Protein 4WP9 (pdb70)

Radius of gyration: 20.04 Å; Cα contacts (8 Å, |Δi|>4): 706; chains: 2; bounding box: 46×45×57 Å

Organism: Mycobacterium avium (NCBI:txid1764)

CATH classification: 3.30.70.1230

Sequence (324 aa):
GAMGSRVVILFTDIEESTALNERIGDRAWVKLISSSHDKLVSDLVRRQSGHVVKSSQGDGFMVAFARPEQAVRCGIELQRALRRNAEIRVRIGIHMGRSVRRGDDLFGRNVAMMAARVAAQAAGGEILVSQPVRDALSRSDGIRFDDGREVELKGFSGTYRLFAVLASAMGSRVVILFTDIEESTALNERRIGDRAWVKLISSSSHDKLVSDLVRRQSGHVVKSQGDGFMVAFARPEQAVRCGIELQRALRREIRVRIGIHMMGRSSVRRGDDLFGRNVAMMAARVAAQAAGGEILVSQPVRDALSSDGIRFDDGREVELKGFSGTTYRLFAVL

Nearest PDB structures (foldseek):
  4wp9-assembly1_A  TM=1.006E+00  e=4.784E-33  Mycobacterium avium
  5d0g-assembly1_A  TM=9.987E-01  e=3.125E-31  Mycobacterium avium subsp. avium 10-9275
  5d15-assembly1_B  TM=1.003E+00  e=1.509E-30  Mycobacterium avium subsp. avium 10-9275
  5d0e-assembly1_A  TM=9.861E-01  e=1.602E-29  Mycobacterium avium subsp. avium 10-9275
  5d0h-assembly1_A  TM=9.957E-01  e=6.072E-29  Mycobacterium avium subsp. avium 10-9275

InterPro domains:
  IPR001054 Adenylyl cyclase class-3/4/guanylyl cyclase [PF00211] (51-210)
  IPR001054 Adenylyl cyclase class-3/4/guanylyl cyclase [PS50125] (55-169)
  IPR001054 Adenylyl cyclase class-3/4/guanylyl cyclase [SM00044] (26-197)
  IPR001054 Adenylyl cyclase class-3/4/guanylyl cyclase [cd07302] (53-215)
  IPR029787 Nucleotide cyclase [G3DSA:3.30.70.1230] (13-222)
  IPR029787 Nucleotide cyclase [SSF55073] (51-218)
  IPR050697 Adenylyl/Guanylyl Cyclase Class-3/4 [PTHR43081] (44-217)

Secondary structure (P-SEA, 3-state):
cccbbbbbbbbbbbcaaaaaaaaacaaaaaaaaaaaaaaaaaaaaaaccccccccccbbbbbbccaaaaaaaaaaaaaaaaaaccbbbbbbbbbcbbbbcccccccaaaaaaaaaaaaccccbbbbcaaaaaaaccccccccccbbbbbcccccbbbbbbbbbcc/ccccbbbbbbbbbcaaaaaaaaccaaaaaaaaaaaaaaaaaaaaaacccccccccccbbbbbccaaaaaaaaaaaaaaaaccbbbbbbbbbcbbbbcccccccaaaaaaaaaaaaccccbbbbcaaaaaaccccccccccbbbbbbccccbbbbbbbcc

Structure (mmCIF, N/CA/C/O backbone):
data_4WP9
#
_entry.id   4WP9
#
_cell.length_a   52.470
_cell.length_b   56.090
_cell.length_c   55.770
_cell.angle_alpha   90.00
_cell.angle_beta   110.72
_cell.angle_gamma   90.00
#
_symmetry.space_group_name_H-M   'P 1 21 1'
#
loop_
_entity.id
_entity.type
_entity.pdbx_description
1 polymer Ma1120
2 non-polymer 'MAGNESIUM ION'
3 non-polymer "2',5'-dideoxyadenosine 3'-(tetrahydrogen triphosphate)"
4 non-polymer 'CALCIUM ION'
5 water water
#
loop_
_atom_site.group_PDB
_atom_site.id
_atom_site.type_symbol
_atom_site.label_atom_id
_atom_site.label_alt_id
_atom_site.label_comp_id
_atom_site.label_asym_id
_atom_site.label_entity_id
_atom_site.label_seq_id
_atom_site.pdbx_PDB_ins_code
_atom_site.Cartn_x
_atom_site.Cartn_y
_atom_site.Cartn_z
_atom_site.occupancy
_atom_site.B_iso_or_equiv
_atom_site.auth_seq_id
_atom_site.auth_comp_id
_atom_site.auth_asym_id
_atom_site.auth_atom_id
_atom_site.pdbx_PDB_model_num
ATOM 1 N N . GLY A 1 3 ? 119.308 19.052 50.663 1.00 39.44 49 GLY A N 1
ATOM 2 C CA . GLY A 1 3 ? 118.873 18.372 51.868 1.00 39.23 49 GLY A CA 1
ATOM 3 C C . GLY A 1 3 ? 118.200 17.053 51.549 1.00 38.57 49 GLY A C 1
ATOM 4 O O . GLY A 1 3 ? 117.693 16.859 50.443 1.00 35.28 49 GLY A O 1
ATOM 7 N N . ALA A 1 4 ? 118.181 16.148 52.523 1.00 40.54 50 ALA A N 1
ATOM 8 C CA . ALA A 1 4 ? 117.667 14.802 52.308 1.00 39.79 50 ALA A CA 1
ATOM 9 C C . ALA A 1 4 ? 116.212 14.817 51.854 1.00 36.33 50 ALA A C 1
ATOM 10 O O . ALA A 1 4 ? 115.455 15.736 52.176 1.00 32.53 50 ALA A O 1
ATOM 17 N N . MET A 1 5 ? 115.838 13.791 51.094 1.00 37.19 51 MET A N 1
ATOM 18 C CA . MET A 1 5 ? 114.459 13.594 50.671 1.00 36.19 51 MET A CA 1
ATOM 19 C C . MET A 1 5 ? 113.705 12.837 51.763 1.00 36.51 51 MET A C 1
ATOM 20 O O . MET A 1 5 ? 114.096 11.737 52.163 1.00 43.25 51 MET A O 1
ATOM 34 N N . GLY A 1 6 ? 112.631 13.446 52.247 1.00 29.01 52 GLY A N 1
ATOM 35 C CA . GLY A 1 6 ? 111.823 12.872 53.304 1.00 26.25 52 GLY A CA 1
ATOM 36 C C . GLY A 1 6 ? 112.167 13.391 54.686 1.00 24.83 52 GLY A C 1
ATOM 37 O O . GLY A 1 6 ? 113.243 13.946 54.898 1.00 26.26 52 GLY A O 1
ATOM 41 N N . SER A 1 7 ? 111.255 13.172 55.632 1.00 23.16 53 SER A N 1
ATOM 42 C CA . SER A 1 7 ? 111.407 13.662 56.997 1.00 23.39 53 SER A CA 1
ATOM 43 C C . SER A 1 7 ? 111.437 12.506 57.984 1.00 21.96 53 SER A C 1
ATOM 44 O O . SER A 1 7 ? 110.903 11.432 57.716 1.00 20.67 53 SER A O 1
ATOM 52 N N . ARG A 1 8 ? 112.059 12.749 59.132 1.00 21.93 54 ARG A N 1
ATOM 53 C CA . ARG A 1 8 ? 112.236 11.729 60.149 1.00 21.38 54 ARG A CA 1
ATOM 54 C C . ARG A 1 8 ? 110.900 11.299 60.727 1.00 19.75 54 ARG A C 1
ATOM 55 O O . ARG A 1 8 ? 110.059 12.127 61.093 1.00 22.27 54 ARG A O 1
ATOM 76 N N . VAL A 1 9 ? 110.719 9.997 60.792 1.00 21.07 55 VAL A N 1
ATOM 77 C CA . VAL A 1 9 ? 109.512 9.429 61.346 1.00 20.18 55 VAL A CA 1
ATOM 78 C C . VAL A 1 9 ? 109.838 8.033 61.820 1.00 18.87 55 VAL A C 1
ATOM 79 O O . VAL A 1 9 ? 110.790 7.409 61.343 1.00 21.46 55 VAL A O 1
ATOM 92 N N . VAL A 1 10 ? 109.068 7.569 62.791 1.00 19.57 56 VAL A N 1
ATOM 93 C CA . VAL A 1 10 ? 109.198 6.221 63.292 1.00 18.05 56 VAL A CA 1
ATOM 94 C C . VAL A 1 10 ? 107.956 5.477 62.886 1.00 17.56 56 VAL A C 1
ATOM 95 O O . VAL A 1 10 ? 106.848 5.959 63.102 1.00 17.16 56 VAL A O 1
ATOM 108 N N . ILE A 1 11 ? 108.125 4.308 62.274 1.00 16.83 57 ILE A N 1
ATOM 109 C CA . ILE A 1 11 ? 107.008 3.606 61.691 1.00 14.26 57 ILE A CA 1
ATOM 110 C C . ILE A 1 11 ? 106.902 2.280 62.413 1.00 14.90 57 ILE A C 1
ATOM 111 O O . ILE A 1 11 ? 107.886 1.562 62.544 1.00 17.48 57 ILE A O 1
ATOM 127 N N . LEU A 1 12 ? 105.687 1.969 62.835 1.00 15.16 58 LEU A N 1
ATOM 128 C CA . LEU A 1 12 ? 105.362 0.756 63.566 1.00 15.44 58 LEU A CA 1
ATOM 129 C C . LEU A 1 12 ? 104.283 0.041 62.767 1.00 14.85 58 LEU A C 1
ATOM 130 O O . LEU A 1 12 ? 103.329 0.653 62.341 1.00 14.83 58 LEU A O 1
ATOM 146 N N . PHE A 1 13 ? 104.466 -1.259 62.553 1.00 13.43 59 PHE A N 1
ATOM 147 C CA . PHE A 1 13 ? 103.492 -2.125 61.928 1.00 14.84 59 PHE A CA 1
ATOM 148 C C . PHE A 1 13 ? 103.073 -3.155 62.960 1.00 13.19 59 PHE A C 1
ATOM 149 O O . PHE A 1 13 ? 103.914 -3.692 63.688 1.00 15.33 59 PHE A O 1
ATOM 166 N N . THR A 1 14 ? 101.776 -3.453 62.994 1.00 13.39 60 THR A N 1
ATOM 167 C CA . THR A 1 14 ? 101.263 -4.578 63.777 1.00 14.05 60 THR A CA 1
ATOM 168 C C . THR A 1 14 ? 100.652 -5.587 62.823 1.00 13.44 60 THR A C 1
ATOM 169 O O . THR A 1 14 ? 100.249 -5.252 61.710 1.00 15.69 60 THR A O 1
ATOM 180 N N . ASP A 1 15 ? 100.578 -6.836 63.251 1.00 15.38 61 ASP A N 1
ATOM 181 C CA . ASP A 1 15 ? 99.950 -7.865 62.441 1.00 15.53 61 ASP A CA 1
ATOM 182 C C . ASP A 1 15 ? 99.535 -9.039 63.313 1.00 15.47 61 ASP A C 1
ATOM 183 O O . ASP A 1 15 ? 100.345 -9.570 64.072 1.00 17.43 61 ASP A O 1
ATOM 192 N N . ILE A 1 16 ? 98.271 -9.433 63.204 1.00 16.21 62 ILE A N 1
ATOM 193 C CA . ILE A 1 16 ? 97.761 -10.601 63.920 1.00 15.43 62 ILE A CA 1
ATOM 194 C C . ILE A 1 16 ? 98.272 -11.883 63.279 1.00 14.11 62 ILE A C 1
ATOM 195 O O . ILE A 1 16 ? 98.265 -12.030 62.070 1.00 15.91 62 ILE A O 1
ATOM 211 N N . GLU A 1 17 ? 98.763 -12.796 64.112 1.00 15.93 63 GLU A N 1
ATOM 212 C CA . GLU A 1 17 ? 99.262 -14.075 63.649 1.00 18.76 63 GLU A CA 1
ATOM 213 C C . GLU A 1 17 ? 98.099 -14.972 63.242 1.00 18.58 63 GLU A C 1
ATOM 214 O O . GLU A 1 17 ? 97.121 -15.112 63.984 1.00 18.64 63 GLU A O 1
ATOM 226 N N . GLU A 1 18 ? 98.181 -15.557 62.046 1.00 18.55 64 GLU A N 1
ATOM 227 C CA . GLU A 1 18 ? 97.202 -16.546 61.609 1.00 17.32 64 GLU A CA 1
ATOM 228 C C . GLU A 1 18 ? 95.766 -16.024 61.700 1.00 16.15 64 GLU A C 1
ATOM 229 O O . GLU A 1 18 ? 94.854 -16.741 62.134 1.00 16.14 64 GLU A O 1
ATOM 241 N N . SER A 1 19 ? 95.554 -14.787 61.270 1.00 16.86 65 SER A N 1
ATOM 242 C CA . SER A 1 19 ? 94.218 -14.205 61.359 1.00 15.70 65 SER A CA 1
ATOM 243 C C . SER A 1 19 ? 93.218 -14.874 60.428 1.00 15.38 65 SER A C 1
ATOM 244 O O . SER A 1 19 ? 92.017 -14.905 60.724 1.00 16.12 65 SER A O 1
ATOM 252 N N . THR A 1 20 ? 93.697 -15.400 59.306 1.00 14.18 66 THR A N 1
ATOM 253 C CA . THR A 1 20 ? 92.814 -16.021 58.315 1.00 14.67 66 THR A CA 1
ATOM 254 C C . THR A 1 20 ? 92.225 -17.272 58.921 1.00 15.84 66 THR A C 1
ATOM 255 O O . THR A 1 20 ? 91.026 -17.506 58.835 1.00 15.91 66 THR A O 1
ATOM 266 N N . ALA A 1 21 ? 93.056 -18.079 59.556 1.00 16.35 67 ALA A N 1
ATOM 267 C CA . ALA A 1 21 ? 92.558 -19.288 60.206 1.00 17.33 67 ALA A CA 1
ATOM 268 C C . ALA A 1 21 ? 91.565 -18.926 61.308 1.00 20.16 67 ALA A C 1
ATOM 269 O O . ALA A 1 21 ? 90.561 -19.619 61.515 1.00 19.76 67 ALA A O 1
ATOM 276 N N . LEU A 1 22 ? 91.841 -17.818 61.992 1.00 20.03 68 LEU A N 1
ATOM 277 C CA . LEU A 1 22 ? 90.976 -17.346 63.059 1.00 18.54 68 LEU A CA 1
ATOM 278 C C . LEU A 1 22 ? 89.612 -16.983 62.469 1.00 17.55 68 LEU A C 1
ATOM 279 O O . LEU A 1 22 ? 88.573 -17.464 62.927 1.00 19.30 68 LEU A O 1
ATOM 295 N N . ASN A 1 23 ? 89.639 -16.146 61.439 1.00 18.11 69 ASN A N 1
ATOM 296 C CA . ASN A 1 23 ? 88.431 -15.751 60.709 1.00 17.16 69 ASN A CA 1
ATOM 297 C C . ASN A 1 23 ? 87.617 -16.975 60.278 1.00 17.19 69 ASN A C 1
ATOM 298 O O . ASN A 1 23 ? 86.398 -17.035 60.473 1.00 18.65 69 ASN A O 1
ATOM 309 N N . GLU A 1 24 ? 88.288 -17.963 59.711 1.00 17.13 70 GLU A N 1
ATOM 310 C CA . GLU A 1 24 ? 87.605 -19.155 59.222 1.00 18.10 70 GLU A CA 1
ATOM 311 C C . GLU A 1 24 ? 86.974 -19.959 60.352 1.00 19.93 70 GLU A C 1
ATOM 312 O O . GLU A 1 24 ? 85.933 -20.612 60.158 1.00 20.59 70 GLU A O 1
ATOM 324 N N . ARG A 1 25 ? 87.611 -19.954 61.520 1.00 18.47 71 ARG A N 1
ATOM 325 C CA . ARG A 1 25 ? 87.086 -20.665 62.693 1.00 19.72 71 ARG A CA 1
ATOM 326 C C . ARG A 1 25 ? 85.835 -19.999 63.254 1.00 18.56 71 ARG A C 1
ATOM 327 O O . ARG A 1 25 ? 84.805 -20.648 63.481 1.00 21.54 71 ARG A O 1
ATOM 348 N N . ILE A 1 26 ? 85.946 -18.695 63.502 1.00 20.90 72 ILE A N 1
ATOM 349 C CA . ILE A 1 26 ? 84.947 -17.995 64.302 1.00 22.23 72 ILE A CA 1
ATOM 350 C C . ILE A 1 26 ? 83.831 -17.406 63.452 1.00 21.06 72 ILE A C 1
ATOM 351 O O . ILE A 1 26 ? 82.770 -17.060 63.973 1.00 23.57 72 ILE A O 1
ATOM 367 N N . GLY A 1 27 ? 84.067 -17.312 62.147 1.00 19.02 73 GLY A N 1
ATOM 368 C CA . GLY A 1 27 ? 83.061 -16.795 61.240 1.00 19.51 73 GLY A CA 1
ATOM 369 C C . GLY A 1 27 ? 83.170 -15.290 61.111 1.00 18.92 73 GLY A C 1
ATOM 370 O O . GLY A 1 27 ? 83.698 -14.594 61.985 1.00 20.29 73 GLY A O 1
ATOM 374 N N . ASP A 1 28 ? 82.673 -14.787 59.990 1.00 20.06 74 ASP A N 1
ATOM 375 C CA . ASP A 1 28 ? 82.769 -13.359 59.684 1.00 19.31 74 ASP A CA 1
ATOM 376 C C . ASP A 1 28 ? 82.130 -12.425 60.711 1.00 18.45 74 ASP A C 1
ATOM 377 O O . ASP A 1 28 ? 82.661 -11.336 60.953 1.00 19.16 74 ASP A O 1
ATOM 386 N N . ARG A 1 29 ? 80.976 -12.789 61.262 1.00 18.36 75 ARG A N 1
ATOM 387 C CA . ARG A 1 29 ? 80.335 -11.915 62.243 1.00 19.85 75 ARG A CA 1
ATOM 388 C C . ARG A 1 29 ? 81.260 -11.684 63.427 1.00 21.31 75 ARG A C 1
ATOM 389 O O . ARG A 1 29 ? 81.498 -10.540 63.841 1.00 19.64 75 ARG A O 1
ATOM 396 N N . ALA A 1 30 ? 81.798 -12.769 63.970 1.00 20.18 76 ALA A N 1
ATOM 397 C CA . ALA A 1 30 ? 82.637 -12.672 65.153 1.00 19.94 76 ALA A CA 1
ATOM 398 C C . ALA A 1 30 ? 83.932 -11.962 64.795 1.00 18.98 76 ALA A C 1
ATOM 399 O O . ALA A 1 30 ? 84.449 -11.187 65.592 1.00 19.06 76 ALA A O 1
ATOM 406 N N . TRP A 1 31 ? 84.423 -12.205 63.582 1.00 17.60 77 TRP A N 1
ATOM 407 C CA . TRP A 1 31 ? 85.675 -11.605 63.122 1.00 15.50 77 TRP A CA 1
ATOM 408 C C . TRP A 1 31 ? 85.541 -10.093 63.051 1.00 17.03 77 TRP A C 1
ATOM 409 O O . TRP A 1 31 ? 86.406 -9.380 63.541 1.00 17.38 77 TRP A O 1
ATOM 430 N N . VAL A 1 32 ? 84.446 -9.607 62.479 1.00 16.95 78 VAL A N 1
ATOM 431 C CA . VAL A 1 32 ? 84.241 -8.168 62.361 1.00 19.96 78 VAL A CA 1
ATOM 432 C C . VAL A 1 32 ? 84.165 -7.518 63.750 1.00 19.93 78 VAL A C 1
ATOM 433 O O . VAL A 1 32 ? 84.733 -6.444 63.970 1.00 20.64 78 VAL A O 1
ATOM 446 N N . LYS A 1 33 ? 83.466 -8.161 64.680 1.00 18.29 79 LYS A N 1
ATOM 447 C CA . LYS A 1 33 ? 83.398 -7.684 66.059 1.00 19.81 79 LYS A CA 1
ATOM 448 C C . LYS A 1 33 ? 84.813 -7.617 66.653 1.00 21.28 79 LYS A C 1
ATOM 449 O O . LYS A 1 33 ? 85.209 -6.612 67.240 1.00 20.71 79 LYS A O 1
ATOM 459 N N . LEU A 1 34 ? 85.584 -8.680 66.469 1.00 21.27 80 LEU A N 1
ATOM 460 C CA . LEU A 1 34 ? 86.922 -8.758 67.032 1.00 18.87 80 LEU A CA 1
ATOM 461 C C . LEU A 1 34 ? 87.821 -7.653 66.476 1.00 17.83 80 LEU A C 1
ATOM 462 O O . LEU A 1 34 ? 88.502 -6.943 67.238 1.00 17.98 80 LEU A O 1
ATOM 478 N N . ILE A 1 35 ? 87.786 -7.466 65.160 1.00 17.12 81 ILE A N 1
ATOM 479 C CA . ILE A 1 35 ? 88.690 -6.505 64.552 1.00 15.72 81 ILE A CA 1
ATOM 480 C C . ILE A 1 35 ? 88.249 -5.078 64.884 1.00 17.15 81 ILE A C 1
ATOM 481 O O . ILE A 1 35 ? 89.082 -4.185 65.045 1.00 17.43 81 ILE A O 1
ATOM 497 N N . SER A 1 36 ? 86.949 -4.867 65.043 1.00 18.15 82 SER A N 1
ATOM 498 C CA A SER A 1 36 ? 86.442 -3.564 65.449 0.36 19.79 82 SER A CA 1
ATOM 499 C CA B SER A 1 36 ? 86.433 -3.567 65.453 0.64 19.60 82 SER A CA 1
ATOM 500 C C . SER A 1 36 ? 86.996 -3.202 66.823 1.00 19.89 82 SER A C 1
ATOM 501 O O . SER A 1 36 ? 87.439 -2.073 67.044 1.00 20.95 82 SER A O 1
ATOM 516 N N . SER A 1 37 ? 86.980 -4.170 67.735 1.00 18.81 83 SER A N 1
ATOM 517 C CA . SER A 1 37 ? 87.494 -3.987 69.086 1.00 18.67 83 SER A CA 1
ATOM 518 C C . SER A 1 37 ? 88.995 -3.730 69.057 1.00 17.56 83 SER A C 1
ATOM 519 O O . SER A 1 37 ? 89.497 -2.888 69.786 1.00 18.66 83 SER A O 1
ATOM 527 N N . HIS A 1 38 ? 89.695 -4.468 68.204 1.00 16.15 84 HIS A N 1
ATOM 528 C CA . HIS A 1 38 ? 91.141 -4.383 68.080 1.00 17.61 84 HIS A CA 1
ATOM 529 C C . HIS A 1 38 ? 91.524 -3.016 67.521 1.00 18.78 84 HIS A C 1
ATOM 530 O O . HIS A 1 38 ? 92.459 -2.370 68.012 1.00 18.34 84 HIS A O 1
ATOM 544 N N . ASP A 1 39 ? 90.775 -2.561 66.520 1.00 16.78 85 ASP A N 1
ATOM 545 C CA . ASP A 1 39 ? 91.019 -1.262 65.905 1.00 16.40 85 ASP A CA 1
ATOM 546 C C . ASP A 1 39 ? 90.950 -0.172 66.978 1.00 17.90 85 ASP A C 1
ATOM 547 O O . ASP A 1 39 ? 91.806 0.736 67.026 1.00 18.15 85 ASP A O 1
ATOM 556 N N . LYS A 1 40 ? 89.945 -0.256 67.848 1.00 17.00 86 LYS A N 1
ATOM 557 C CA . LYS A 1 40 ? 89.733 0.771 68.870 1.00 17.07 86 LYS A CA 1
ATOM 558 C C . LYS A 1 40 ? 90.846 0.744 69.925 1.00 18.00 86 LYS A C 1
ATOM 559 O O . LYS A 1 40 ? 91.324 1.794 70.372 1.00 21.31 86 LYS A O 1
ATOM 569 N N . LEU A 1 41 ? 91.269 -0.452 70.314 1.00 17.44 87 LEU A N 1
ATOM 570 C CA . LEU A 1 41 ? 92.368 -0.589 71.271 1.00 18.66 87 LEU A CA 1
ATOM 571 C C . LEU A 1 41 ? 93.670 0.019 70.728 1.00 18.57 87 LEU A C 1
ATOM 572 O O . LEU A 1 41 ? 94.330 0.831 71.399 1.00 18.93 87 LEU A O 1
ATOM 588 N N . VAL A 1 42 ? 94.032 -0.361 69.507 1.00 18.41 88 VAL A N 1
ATOM 589 C CA . VAL A 1 42 ? 95.243 0.154 68.897 1.00 18.02 88 VAL A CA 1
ATOM 590 C C . VAL A 1 42 ? 95.132 1.668 68.742 1.00 19.66 88 VAL A C 1
ATOM 591 O O . VAL A 1 42 ? 96.047 2.400 69.125 1.00 22.61 88 VAL A O 1
ATOM 604 N N . SER A 1 43 ? 94.006 2.156 68.225 1.00 18.43 89 SER A N 1
ATOM 605 C CA . SER A 1 43 ? 93.862 3.595 68.003 1.00 19.31 89 SER A CA 1
ATOM 606 C C . SER A 1 43 ? 94.005 4.370 69.315 1.00 19.45 89 SER A C 1
ATOM 607 O O . SER A 1 43 ? 94.676 5.401 69.366 1.00 20.15 89 SER A O 1
ATOM 615 N N . ASP A 1 44 ? 93.369 3.878 70.374 1.00 17.67 90 ASP A N 1
ATOM 616 C CA . ASP A 1 44 ? 93.472 4.539 71.674 1.00 19.30 90 ASP A CA 1
ATOM 617 C C . ASP A 1 44 ? 94.906 4.556 72.201 1.00 18.00 90 ASP A C 1
ATOM 618 O O . ASP A 1 44 ? 95.352 5.559 72.751 1.00 21.77 90 ASP A O 1
ATOM 627 N N . LEU A 1 45 ? 95.614 3.439 72.069 1.00 18.91 91 LEU A N 1
ATOM 628 C CA . LEU A 1 45 ? 96.981 3.349 72.582 1.00 19.31 91 LEU A CA 1
ATOM 629 C C . LEU A 1 45 ? 97.939 4.187 71.756 1.00 20.56 91 LEU A C 1
ATOM 630 O O . LEU A 1 45 ? 98.896 4.733 72.293 1.00 23.00 91 LEU A O 1
ATOM 646 N N . VAL A 1 46 ? 97.690 4.277 70.458 1.00 20.87 92 VAL A N 1
ATOM 647 C CA . VAL A 1 46 ? 98.503 5.111 69.583 1.00 19.81 92 VAL A CA 1
ATOM 648 C C . VAL A 1 46 ? 98.295 6.575 69.937 1.00 20.83 92 VAL A C 1
ATOM 649 O O . VAL A 1 46 ? 99.254 7.356 70.001 1.00 23.47 92 VAL A O 1
ATOM 662 N N . ARG A 1 47 ? 97.038 6.939 70.178 1.00 21.51 93 ARG A N 1
ATOM 663 C CA . ARG A 1 47 ? 96.683 8.308 70.517 1.00 21.85 93 ARG A CA 1
ATOM 664 C C . ARG A 1 47 ? 97.368 8.741 71.806 1.00 21.86 93 ARG A C 1
ATOM 665 O O . ARG A 1 47 ? 97.749 9.894 71.935 1.00 22.81 93 ARG A O 1
ATOM 669 N N . ARG A 1 48 ? 97.518 7.818 72.757 1.00 23.56 94 ARG A N 1
ATOM 670 C CA . ARG A 1 48 ? 98.110 8.129 74.063 1.00 23.99 94 ARG A CA 1
ATOM 671 C C . ARG A 1 48 ? 99.597 8.435 73.984 1.00 22.66 94 ARG A C 1
ATOM 672 O O . ARG A 1 48 ? 100.163 9.067 74.885 1.00 25.93 94 ARG A O 1
ATOM 682 N N . GLN A 1 49 ? 100.220 7.983 72.902 1.00 23.51 95 GLN A N 1
ATOM 683 C CA . GLN A 1 49 ? 101.640 8.202 72.666 1.00 21.90 95 GLN A CA 1
ATOM 684 C C . GLN A 1 49 ? 101.822 9.189 71.513 1.00 21.98 95 GLN A C 1
ATOM 685 O O . GLN A 1 49 ? 102.884 9.265 70.904 1.00 25.07 95 GLN A O 1
ATOM 699 N N . SER A 1 50 ? 100.771 9.961 71.238 1.00 27.60 96 SER A N 1
ATOM 700 C CA . SER A 1 50 ? 100.814 11.021 70.235 1.00 28.20 96 SER A CA 1
ATOM 701 C C . SER A 1 50 ? 101.187 10.522 68.843 1.00 25.01 96 SER A C 1
ATOM 702 O O . SER A 1 50 ? 101.800 11.240 68.055 1.00 27.49 96 SER A O 1
ATOM 710 N N . GLY A 1 51 ? 100.810 9.289 68.542 1.00 21.91 97 GLY A N 1
ATOM 711 C CA . GLY A 1 51 ? 101.041 8.736 67.224 1.00 20.88 97 GLY A CA 1
ATOM 712 C C . GLY A 1 51 ? 99.821 8.905 66.343 1.00 21.74 97 GLY A C 1
ATOM 713 O O . GLY A 1 51 ? 98.821 9.463 66.769 1.00 24.60 97 GLY A O 1
ATOM 717 N N . HIS A 1 52 ? 99.926 8.392 65.123 1.00 20.50 98 HIS A N 1
ATOM 718 C CA . HIS A 1 52 ? 98.853 8.460 64.143 1.00 22.12 98 HIS A CA 1
ATOM 719 C C . HIS A 1 52 ? 98.770 7.155 63.368 1.00 19.84 98 HIS A C 1
ATOM 720 O O . HIS A 1 52 ? 99.753 6.667 62.821 1.00 18.35 98 HIS A O 1
ATOM 734 N N . VAL A 1 53 ? 97.575 6.580 63.328 1.00 21.96 99 VAL A N 1
ATOM 735 C CA . VAL A 1 53 ? 97.353 5.409 62.511 1.00 18.50 99 VAL A CA 1
ATOM 736 C C . VAL A 1 53 ? 97.262 5.846 61.063 1.00 18.28 99 VAL A C 1
ATOM 737 O O . VAL A 1 53 ? 96.392 6.622 60.691 1.00 22.46 99 VAL A O 1
ATOM 750 N N . VAL A 1 54 ? 98.173 5.339 60.243 1.00 16.44 100 VAL A N 1
ATOM 751 C CA . VAL A 1 54 ? 98.206 5.724 58.838 1.00 17.68 100 VAL A CA 1
ATOM 752 C C . VAL A 1 54 ? 97.114 5.006 58.073 1.00 18.20 100 VAL A C 1
ATOM 753 O O . VAL A 1 54 ? 96.360 5.618 57.319 1.00 21.29 100 VAL A O 1
ATOM 766 N N . LYS A 1 55 ? 97.057 3.690 58.272 1.00 17.84 101 LYS A N 1
ATOM 767 C CA . LYS A 1 55 ? 96.098 2.843 57.593 1.00 17.01 101 LYS A CA 1
ATOM 768 C C . LYS A 1 55 ? 95.926 1.524 58.319 1.00 15.73 101 LYS A C 1
ATOM 769 O O . LYS A 1 55 ? 96.807 1.088 59.076 1.00 15.27 101 LYS A O 1
ATOM 788 N N . SER A 1 56 ? 94.772 0.910 58.068 1.00 17.86 102 SER A N 1
ATOM 789 C CA A SER A 1 56 ? 94.503 -0.473 58.462 0.81 17.40 102 SER A CA 1
ATOM 790 C CA B SER A 1 56 ? 94.524 -0.458 58.483 0.19 17.36 102 SER A CA 1
ATOM 791 C C . SER A 1 56 ? 94.854 -1.400 57.331 1.00 17.18 102 SER A C 1
ATOM 792 O O . SER A 1 56 ? 94.566 -1.110 56.176 1.00 19.12 102 SER A O 1
ATOM 807 N N . GLN A 1 57 ? 95.437 -2.542 57.672 1.00 16.05 103 GLN A N 1
ATOM 808 C CA . GLN A 1 57 ? 95.743 -3.568 56.684 1.00 17.44 103 GLN A CA 1
ATOM 809 C C . GLN A 1 57 ? 94.955 -4.852 56.970 1.00 16.28 103 GLN A C 1
ATOM 810 O O . GLN A 1 57 ? 95.456 -5.964 56.814 1.00 19.00 103 GLN A O 1
ATOM 824 N N . GLY A 1 58 ? 93.699 -4.686 57.381 1.00 17.43 104 GLY A N 1
ATOM 825 C CA . GLY A 1 58 ? 92.842 -5.805 57.708 1.00 19.19 104 GLY A CA 1
ATOM 826 C C . GLY A 1 58 ? 93.038 -6.298 59.128 1.00 19.58 104 GLY A C 1
ATOM 827 O O . GLY A 1 58 ? 92.219 -6.021 60.015 1.00 20.69 104 GLY A O 1
ATOM 831 N N . ASP A 1 59 ? 94.134 -7.025 59.344 1.00 17.15 105 ASP A N 1
ATOM 832 C CA . ASP A 1 59 ? 94.435 -7.597 60.652 1.00 16.55 105 ASP A CA 1
ATOM 833 C C . ASP A 1 59 ? 95.638 -6.908 61.303 1.00 16.05 105 ASP A C 1
ATOM 834 O O . ASP A 1 59 ? 96.268 -7.485 62.188 1.00 18.32 105 ASP A O 1
ATOM 843 N N . GLY A 1 60 ? 95.936 -5.683 60.880 1.00 14.85 106 GLY A N 1
ATOM 844 C CA . GLY A 1 60 ? 97.022 -4.924 61.474 1.00 14.69 106 GLY A CA 1
ATOM 845 C C . GLY A 1 60 ? 97.036 -3.504 60.995 1.00 15.66 106 GLY A C 1
ATOM 846 O O . GLY A 1 60 ? 96.200 -3.118 60.177 1.00 16.53 106 GLY A O 1
ATOM 850 N N . PHE A 1 61 ? 97.968 -2.723 61.519 1.00 15.98 107 PHE A N 1
ATOM 851 C CA . PHE A 1 61 ? 97.998 -1.296 61.261 1.00 13.94 107 PHE A CA 1
ATOM 852 C C . PHE A 1 61 ? 99.400 -0.846 60.965 1.00 13.93 107 PHE A C 1
ATOM 853 O O . PHE A 1 61 ? 100.386 -1.458 61.390 1.00 15.07 107 PHE A O 1
ATOM 870 N N . MET A 1 62 ? 99.462 0.220 60.186 1.00 13.63 108 MET A N 1
ATOM 871 C CA . MET A 1 62 ? 100.677 0.988 59.990 1.00 13.06 108 MET A CA 1
ATOM 872 C C . MET A 1 62 ? 100.504 2.269 60.774 1.00 13.15 108 MET A C 1
ATOM 873 O O . MET A 1 62 ? 99.481 2.924 60.673 1.00 14.69 108 MET A O 1
ATOM 887 N N . VAL A 1 63 ? 101.511 2.609 61.577 1.00 15.06 109 VAL A N 1
ATOM 888 C CA . VAL A 1 63 ? 101.410 3.701 62.518 1.00 15.28 109 VAL A CA 1
ATOM 889 C C . VAL A 1 63 ? 102.662 4.563 62.480 1.00 14.59 109 VAL A C 1
ATOM 890 O O . VAL A 1 63 ? 103.766 4.052 62.362 1.00 15.97 109 VAL A O 1
ATOM 903 N N . ALA A 1 64 ? 102.481 5.872 62.567 1.00 15.72 110 ALA A N 1
ATOM 904 C CA . ALA A 1 64 ? 103.597 6.791 62.563 1.00 16.93 110 ALA A CA 1
ATOM 905 C C . ALA A 1 64 ? 103.726 7.514 63.898 1.00 17.98 110 ALA A C 1
ATOM 906 O O . ALA A 1 64 ? 102.728 7.939 64.496 1.00 19.94 110 ALA A O 1
ATOM 913 N N . PHE A 1 65 ? 104.968 7.685 64.342 1.00 18.74 111 PHE A N 1
ATOM 914 C CA . PHE A 1 65 ? 105.287 8.450 65.547 1.00 20.10 111 PHE A CA 1
ATOM 915 C C . PHE A 1 65 ? 106.448 9.379 65.259 1.00 20.40 111 PHE A C 1
ATOM 916 O O . PHE A 1 65 ? 107.284 9.075 64.412 1.00 20.96 111 PHE A O 1
ATOM 933 N N . ALA A 1 66 ? 106.542 10.476 66.003 1.00 21.69 112 ALA A N 1
ATOM 934 C CA . ALA A 1 66 ? 107.675 11.392 65.859 1.00 23.74 112 ALA A CA 1
ATOM 935 C C . ALA A 1 66 ? 108.968 10.850 66.483 1.00 27.09 112 ALA A C 1
ATOM 936 O O . ALA A 1 66 ? 110.064 11.132 65.981 1.00 28.39 112 ALA A O 1
ATOM 943 N N . ARG A 1 67 ? 108.848 10.096 67.576 1.00 26.07 113 ARG A N 1
ATOM 944 C CA . ARG A 1 67 ? 110.023 9.684 68.355 1.00 26.17 113 ARG A CA 1
ATOM 945 C C . ARG A 1 67 ? 109.961 8.198 68.715 1.00 23.92 113 ARG A C 1
ATOM 946 O O . ARG A 1 67 ? 108.888 7.663 68.947 1.00 23.73 113 ARG A O 1
ATOM 959 N N . PRO A 1 68 ? 111.122 7.527 68.783 1.00 23.77 114 PRO A N 1
ATOM 960 C CA . PRO A 1 68 ? 111.110 6.068 68.979 1.00 22.88 114 PRO A CA 1
ATOM 961 C C . PRO A 1 68 ? 110.566 5.635 70.350 1.00 22.86 114 PRO A C 1
ATOM 962 O O . PRO A 1 68 ? 109.962 4.565 70.463 1.00 22.67 114 PRO A O 1
ATOM 973 N N . GLU A 1 69 ? 110.762 6.455 71.378 1.00 24.19 115 GLU A N 1
ATOM 974 C CA . GLU A 1 69 ? 110.272 6.092 72.704 1.00 26.17 115 GLU A CA 1
ATOM 975 C C . GLU A 1 69 ? 108.748 5.967 72.695 1.00 25.30 115 GLU A C 1
ATOM 976 O O . GLU A 1 69 ? 108.180 5.109 73.377 1.00 26.33 115 GLU A O 1
ATOM 988 N N . GLN A 1 70 ? 108.086 6.779 71.880 1.00 23.01 116 GLN A N 1
ATOM 989 C CA . GLN A 1 70 ? 106.629 6.743 71.812 1.00 23.05 116 GLN A CA 1
ATOM 990 C C . GLN A 1 70 ? 106.163 5.463 71.140 1.00 20.96 116 GLN A C 1
ATOM 991 O O . GLN A 1 70 ? 105.215 4.819 71.592 1.00 22.35 116 GLN A O 1
ATOM 1005 N N . ALA A 1 71 ? 106.815 5.111 70.037 1.00 20.27 117 ALA A N 1
ATOM 1006 C CA . ALA A 1 71 ? 106.502 3.893 69.319 1.00 19.56 117 ALA A CA 1
ATOM 1007 C C . ALA A 1 71 ? 106.703 2.673 70.206 1.00 20.66 117 ALA A C 1
ATOM 1008 O O . ALA A 1 71 ? 105.860 1.777 70.239 1.00 21.22 117 ALA A O 1
ATOM 1015 N N . VAL A 1 72 ? 107.825 2.630 70.918 1.00 21.22 118 VAL A N 1
ATOM 1016 C CA . VAL A 1 72 ? 108.128 1.461 71.739 1.00 21.37 118 VAL A CA 1
ATOM 1017 C C . VAL A 1 72 ? 107.156 1.381 72.900 1.00 21.17 118 VAL A C 1
ATOM 1018 O O . VAL A 1 72 ? 106.624 0.309 73.177 1.00 22.91 118 VAL A O 1
ATOM 1031 N N . ARG A 1 73 ? 106.884 2.514 73.545 1.00 22.72 119 ARG A N 1
ATOM 1032 C CA . ARG A 1 73 ? 105.915 2.551 74.637 1.00 23.05 119 ARG A CA 1
ATOM 1033 C C . ARG A 1 73 ? 104.549 2.044 74.159 1.00 21.11 119 ARG A C 1
ATOM 1034 O O . ARG A 1 73 ? 103.890 1.248 74.834 1.00 23.32 119 ARG A O 1
ATOM 1055 N N . CYS A 1 74 ? 104.148 2.474 72.971 1.00 19.98 120 CYS A N 1
ATOM 1056 C CA . CYS A 1 74 ? 102.876 2.043 72.402 1.00 20.08 120 CYS A CA 1
ATOM 1057 C C . CYS A 1 74 ? 102.838 0.526 72.234 1.00 19.80 120 CYS A C 1
ATOM 1058 O O . CYS A 1 74 ? 101.895 -0.133 72.646 1.00 22.08 120 CYS A O 1
ATOM 1066 N N . GLY A 1 75 ? 103.893 -0.032 71.656 1.00 20.19 121 GLY A N 1
ATOM 1067 C CA . GLY A 1 75 ? 103.985 -1.476 71.501 1.00 19.93 121 GLY A CA 1
ATOM 1068 C C . GLY A 1 75 ? 103.927 -2.226 72.820 1.00 20.44 121 GLY A C 1
ATOM 1069 O O . GLY A 1 75 ? 103.268 -3.272 72.913 1.00 20.19 121 GLY A O 1
ATOM 1073 N N . ILE A 1 76 ? 104.634 -1.707 73.831 1.00 20.23 122 ILE A N 1
ATOM 1074 C CA . ILE A 1 76 ? 104.660 -2.319 75.154 1.00 21.88 122 ILE A CA 1
ATOM 1075 C C . ILE A 1 76 ? 103.258 -2.342 75.756 1.00 23.27 122 ILE A C 1
ATOM 1076 O O . ILE A 1 76 ? 102.833 -3.352 76.312 1.00 25.78 122 ILE A O 1
ATOM 1092 N N . GLU A 1 77 ? 102.532 -1.239 75.619 1.00 22.67 123 GLU A N 1
ATOM 1093 C CA . GLU A 1 77 ? 101.182 -1.155 76.166 1.00 23.03 123 GLU A CA 1
ATOM 1094 C C . GLU A 1 77 ? 100.204 -2.046 75.417 1.00 22.19 123 GLU A C 1
ATOM 1095 O O . GLU A 1 77 ? 99.296 -2.618 76.018 1.00 23.88 123 GLU A O 1
ATOM 1107 N N . LEU A 1 78 ? 100.388 -2.161 74.106 1.00 21.48 124 LEU A N 1
ATOM 1108 C CA . LEU A 1 78 ? 99.537 -3.030 73.315 1.00 20.98 124 LEU A CA 1
ATOM 1109 C C . LEU A 1 78 ? 99.742 -4.497 73.697 1.00 21.96 124 LEU A C 1
ATOM 1110 O O . LEU A 1 78 ? 98.780 -5.214 73.924 1.00 22.55 124 LEU A O 1
ATOM 1126 N N . GLN A 1 79 ? 100.986 -4.951 73.771 1.00 22.20 125 GLN A N 1
ATOM 1127 C CA . GLN A 1 79 ? 101.226 -6.334 74.163 1.00 23.38 125 GLN A CA 1
ATOM 1128 C C . GLN A 1 79 ? 100.687 -6.576 75.575 1.00 24.08 125 GLN A C 1
ATOM 1129 O O . GLN A 1 79 ? 100.162 -7.649 75.866 1.00 26.52 125 GLN A O 1
ATOM 1143 N N . ARG A 1 80 ? 100.803 -5.566 76.436 1.00 23.92 126 ARG A N 1
ATOM 1144 C CA . ARG A 1 80 ? 100.239 -5.625 77.785 1.00 26.87 126 ARG A CA 1
ATOM 1145 C C . ARG A 1 80 ? 98.731 -5.796 77.749 1.00 28.39 126 ARG A C 1
ATOM 1146 O O . ARG A 1 80 ? 98.175 -6.627 78.459 1.00 29.27 126 ARG A O 1
ATOM 1167 N N . ALA A 1 81 ? 98.072 -4.980 76.936 1.00 26.29 127 ALA A N 1
ATOM 1168 C CA . ALA A 1 81 ? 96.616 -5.009 76.833 1.00 26.37 127 ALA A CA 1
ATOM 1169 C C . ALA A 1 81 ? 96.122 -6.327 76.243 1.00 26.38 127 ALA A C 1
ATOM 1170 O O . ALA A 1 81 ? 95.093 -6.858 76.667 1.00 27.78 127 ALA A O 1
ATOM 1177 N N . LEU A 1 82 ? 96.855 -6.855 75.269 1.00 26.52 128 LEU A N 1
ATOM 1178 C CA . LEU A 1 82 ? 96.480 -8.116 74.638 1.00 26.12 128 LEU A CA 1
ATOM 1179 C C . LEU A 1 82 ? 96.602 -9.275 75.628 1.00 27.96 128 LEU A C 1
ATOM 1180 O O . LEU A 1 82 ? 95.788 -10.199 75.617 1.00 31.29 128 LEU A O 1
ATOM 1196 N N . ARG A 1 83 ? 97.612 -9.215 76.488 1.00 26.69 129 ARG A N 1
ATOM 1197 C CA . ARG A 1 83 ? 97.768 -10.194 77.557 1.00 33.43 129 ARG A CA 1
ATOM 1198 C C . ARG A 1 83 ? 96.570 -10.153 78.502 1.00 32.05 129 ARG A C 1
ATOM 1199 O O . ARG A 1 83 ? 96.009 -11.197 78.856 1.00 34.37 129 ARG A O 1
ATOM 1220 N N . ARG A 1 84 ? 96.182 -8.945 78.905 1.00 31.78 130 ARG A N 1
ATOM 1221 C CA . ARG A 1 84 ? 95.068 -8.746 79.828 1.00 34.47 130 ARG A CA 1
ATOM 1222 C C . ARG A 1 84 ? 93.763 -9.275 79.229 1.00 34.92 130 ARG A C 1
ATOM 1223 O O . ARG A 1 84 ? 92.982 -9.941 79.914 1.00 37.87 130 ARG A O 1
ATOM 1230 N N . ASN A 1 85 ? 93.542 -8.984 77.949 1.00 32.42 131 ASN A N 1
ATOM 1231 C CA . ASN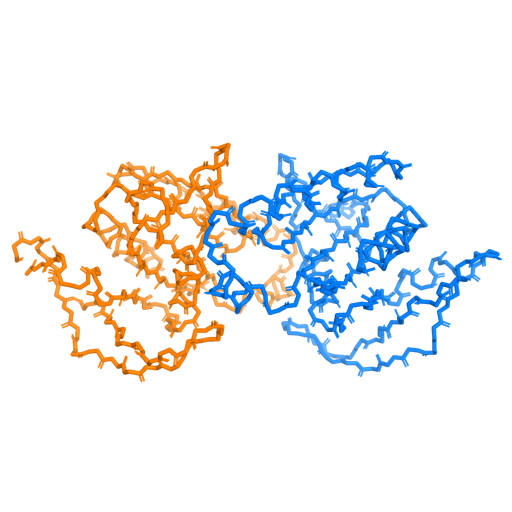 A 1 85 ? 92.359 -9.467 77.247 1.00 33.20 131 ASN A CA 1
ATOM 1232 C C . ASN A 1 85 ? 92.312 -10.988 77.230 1.00 39.42 131 ASN A C 1
ATOM 1233 O O . ASN A 1 85 ? 91.271 -11.590 77.494 1.00 47.67 131 ASN A O 1
ATOM 1244 N N . ALA A 1 86 ? 93.447 -11.604 76.917 1.00 37.65 132 ALA A N 1
ATOM 1245 C CA . ALA A 1 86 ? 93.553 -13.058 76.903 1.00 38.12 132 ALA A CA 1
ATOM 1246 C C . ALA A 1 86 ? 93.263 -13.653 78.279 1.00 43.94 132 ALA A C 1
ATOM 1247 O O . ALA A 1 86 ? 93.628 -13.085 79.311 1.00 47.51 132 ALA A O 1
ATOM 1254 N N . GLU A 1 93 ? 91.644 -15.500 71.612 1.00 33.31 139 GLU A N 1
ATOM 1255 C CA . GLU A 1 93 ? 93.043 -15.232 71.906 1.00 36.35 139 GLU A CA 1
ATOM 1256 C C . GLU A 1 93 ? 93.786 -14.898 70.616 1.00 40.13 139 GLU A C 1
ATOM 1257 O O . GLU A 1 93 ? 93.907 -15.744 69.730 1.00 46.72 139 GLU A O 1
ATOM 1260 N N . ILE A 1 94 ? 94.273 -13.664 70.514 1.00 38.37 140 ILE A N 1
ATOM 1261 C CA . ILE A 1 94 ? 95.033 -13.242 69.343 1.00 34.55 140 ILE A CA 1
ATOM 1262 C C . ILE A 1 94 ? 96.450 -12.876 69.745 1.00 34.11 140 ILE A C 1
ATOM 1263 O O . ILE A 1 94 ? 96.678 -12.257 70.787 1.00 38.77 140 ILE A O 1
ATOM 1279 N N . ARG A 1 95 ? 97.399 -13.287 68.916 1.00 24.37 141 ARG A N 1
ATOM 1280 C CA . ARG A 1 95 ? 98.782 -12.877 69.077 1.00 20.96 141 ARG A CA 1
ATOM 1281 C C . ARG A 1 95 ? 99.147 -11.907 67.963 1.00 19.42 141 ARG A C 1
ATOM 1282 O O . ARG A 1 95 ? 98.817 -12.131 66.800 1.00 19.98 141 ARG A O 1
ATOM 1300 N N . VAL A 1 96 ? 99.832 -10.834 68.337 1.00 17.88 142 VAL A N 1
ATOM 1301 C CA . VAL A 1 96 ? 100.174 -9.755 67.431 1.00 16.26 142 VAL A CA 1
ATOM 1302 C C . VAL A 1 96 ? 101.697 -9.612 67.357 1.00 15.33 142 VAL A C 1
ATOM 1303 O O . VAL A 1 96 ? 102.362 -9.565 68.406 1.00 17.62 142 VAL A O 1
ATOM 1316 N N . ARG A 1 97 ? 102.245 -9.555 66.143 1.00 13.58 143 ARG A N 1
ATOM 1317 C CA . ARG A 1 97 ? 103.655 -9.197 65.956 1.00 13.88 143 ARG A CA 1
ATOM 1318 C C . ARG A 1 97 ? 103.756 -7.699 65.754 1.00 13.26 143 ARG A C 1
ATOM 1319 O O . ARG A 1 97 ? 102.881 -7.108 65.142 1.00 14.04 143 ARG A O 1
ATOM 1340 N N . ILE A 1 98 ? 104.794 -7.089 66.302 1.00 14.85 144 ILE A N 1
ATOM 1341 C CA . ILE A 1 98 ? 105.013 -5.658 66.169 1.00 13.44 144 ILE A CA 1
ATOM 1342 C C . ILE A 1 98 ? 106.435 -5.397 65.711 1.00 14.26 144 ILE A C 1
ATOM 1343 O O . ILE A 1 98 ? 107.380 -5.987 66.249 1.00 15.75 144 ILE A O 1
ATOM 1359 N N . GLY A 1 99 ? 106.596 -4.548 64.699 1.00 15.19 145 GLY A N 1
ATOM 1360 C CA . GLY A 1 99 ? 107.929 -4.177 64.241 1.00 14.75 145 GLY A CA 1
ATOM 1361 C C . GLY A 1 99 ? 108.048 -2.677 64.166 1.00 13.88 145 GLY A C 1
ATOM 1362 O O . GLY A 1 99 ? 107.092 -2.004 63.753 1.00 14.09 145 GLY A O 1
ATOM 1366 N N . ILE A 1 100 ? 109.221 -2.159 64.548 1.00 14.30 146 ILE A N 1
ATOM 1367 C CA . ILE A 1 100 ? 109.469 -0.708 64.589 1.00 14.72 146 ILE A CA 1
ATOM 1368 C C . ILE A 1 100 ? 110.782 -0.371 63.907 1.00 16.48 146 ILE A C 1
ATOM 1369 O O . ILE A 1 100 ? 111.806 -0.966 64.215 1.00 17.97 146 ILE A O 1
ATOM 1385 N N . HIS A 1 101 ? 110.748 0.601 62.996 1.00 17.00 147 HIS A N 1
ATOM 1386 C CA . HIS A 1 101 ? 111.958 1.103 62.374 1.00 18.10 147 HIS A CA 1
ATOM 1387 C C . HIS A 1 101 ? 111.843 2.612 62.281 1.00 17.56 147 HIS A C 1
ATOM 1388 O O . HIS A 1 101 ? 110.747 3.148 62.291 1.00 19.45 147 HIS A O 1
ATOM 1402 N N . MET A 1 102 ? 112.972 3.296 62.201 1.00 18.00 148 MET A N 1
ATOM 1403 C CA . MET A 1 102 ? 112.975 4.752 62.102 1.00 18.46 148 MET A CA 1
ATOM 1404 C C . MET A 1 102 ? 113.925 5.179 61.006 1.00 19.92 148 MET A C 1
ATOM 1405 O O . MET A 1 102 ? 114.935 4.531 60.785 1.00 23.61 148 MET A O 1
ATOM 1419 N N . GLY A 1 103 ? 113.573 6.267 60.326 1.00 21.73 149 GLY A N 1
ATOM 1420 C CA . GLY A 1 103 ? 114.396 6.836 59.280 1.00 22.97 149 GLY A CA 1
ATOM 1421 C C . GLY A 1 103 ? 113.595 7.905 58.574 1.00 23.86 149 GLY A C 1
ATOM 1422 O O . GLY A 1 103 ? 112.521 8.279 59.028 1.00 26.26 149 GLY A O 1
ATOM 1426 N N . ARG A 1 104 ? 114.100 8.386 57.453 1.00 23.00 150 ARG A N 1
ATOM 1427 C CA . ARG A 1 104 ? 113.369 9.364 56.669 1.00 21.65 150 ARG A CA 1
ATOM 1428 C C . ARG A 1 104 ? 112.443 8.686 55.688 1.00 19.32 150 ARG A C 1
ATOM 1429 O O . ARG A 1 104 ? 112.775 7.644 55.125 1.00 22.57 150 ARG A O 1
ATOM 1450 N N . SER A 1 105 ? 111.282 9.304 55.479 1.00 20.80 151 SER A N 1
ATOM 1451 C CA . SER A 1 105 ? 110.268 8.770 54.560 1.00 20.61 151 SER A CA 1
ATOM 1452 C C . SER A 1 105 ? 109.520 9.943 53.952 1.00 22.16 151 SER A C 1
ATOM 1453 O O . SER A 1 105 ? 109.409 11.010 54.549 1.00 24.19 151 SER A O 1
ATOM 1461 N N . VAL A 1 106 ? 109.021 9.737 52.741 1.00 23.14 152 VAL A N 1
ATOM 1462 C CA . VAL A 1 106 ? 108.341 10.772 51.990 1.00 24.12 152 VAL A CA 1
ATOM 1463 C C . VAL A 1 106 ? 106.837 10.748 52.245 1.00 24.38 152 VAL A C 1
ATOM 1464 O O . VAL A 1 106 ? 106.191 9.713 52.099 1.00 23.13 152 VAL A O 1
ATOM 1477 N N . ARG A 1 107 ? 106.288 11.889 52.624 1.00 24.22 153 ARG A N 1
ATOM 1478 C CA . ARG A 1 107 ? 104.850 12.048 52.837 1.00 25.76 153 ARG A CA 1
ATOM 1479 C C . ARG A 1 107 ? 104.052 12.295 51.552 1.00 25.58 153 ARG A C 1
ATOM 1480 O O . ARG A 1 107 ? 104.437 13.090 50.700 1.00 27.17 153 ARG A O 1
ATOM 1487 N N . ARG A 1 108 ? 102.926 11.600 51.429 1.00 25.49 154 ARG A N 1
ATOM 1488 C CA . ARG A 1 108 ? 101.977 11.844 50.359 1.00 29.02 154 ARG A CA 1
ATOM 1489 C C . ARG A 1 108 ? 100.583 11.681 50.938 1.00 30.17 154 ARG A C 1
ATOM 1490 O O . ARG A 1 108 ? 100.161 10.566 51.277 1.00 28.82 154 ARG A O 1
ATOM 1508 N N . GLY A 1 109 ? 99.883 12.803 51.071 1.00 29.10 155 GLY A N 1
ATOM 1509 C CA . GLY A 1 109 ? 98.644 12.839 51.820 1.00 29.63 155 GLY A CA 1
ATOM 1510 C C . GLY A 1 109 ? 98.890 12.298 53.214 1.00 28.96 155 GLY A C 1
ATOM 1511 O O . GLY A 1 109 ? 99.780 12.752 53.925 1.00 29.32 155 GLY A O 1
ATOM 1515 N N . ASP A 1 110 ? 98.104 11.314 53.616 1.00 26.03 156 ASP A N 1
ATOM 1516 C CA . ASP A 1 110 ? 98.256 10.753 54.945 1.00 26.36 156 ASP A CA 1
ATOM 1517 C C . ASP A 1 110 ? 99.128 9.502 54.937 1.00 25.26 156 ASP A C 1
ATOM 1518 O O . ASP A 1 110 ? 99.295 8.853 55.968 1.00 28.25 156 ASP A O 1
ATOM 1527 N N . ASP A 1 111 ? 99.701 9.188 53.777 1.00 21.86 157 ASP A N 1
ATOM 1528 C CA . ASP A 1 111 ? 100.534 7.988 53.622 1.00 20.12 157 ASP A CA 1
ATOM 1529 C C . ASP A 1 111 ? 102.027 8.338 53.614 1.00 19.01 157 ASP A C 1
ATOM 1530 O O . ASP A 1 111 ? 102.402 9.516 53.497 1.00 19.87 157 ASP A O 1
ATOM 1539 N N . LEU A 1 112 ? 102.855 7.305 53.738 1.00 17.25 158 LEU A N 1
ATOM 1540 C CA . LEU A 1 112 ? 104.298 7.457 53.772 1.00 18.22 158 LEU A CA 1
ATOM 1541 C C . LEU A 1 112 ? 104.923 6.483 52.795 1.00 18.40 158 LEU A C 1
ATOM 1542 O O . LEU A 1 112 ? 104.510 5.336 52.710 1.00 18.75 158 LEU A O 1
ATOM 1558 N N . PHE A 1 113 ? 105.944 6.941 52.083 1.00 18.76 159 PHE A N 1
ATOM 1559 C CA . PHE A 1 113 ? 106.575 6.150 51.047 1.00 18.83 159 PHE A CA 1
ATOM 1560 C C . PHE A 1 113 ? 108.075 6.197 51.148 1.00 19.34 159 PHE A C 1
ATOM 1561 O O . PHE A 1 113 ? 108.652 7.212 51.542 1.00 22.15 159 PHE A O 1
ATOM 1578 N N . GLY A 1 114 ? 108.689 5.083 50.770 1.00 19.38 160 GLY A N 1
ATOM 1579 C CA . GLY A 1 114 ? 110.131 4.999 50.693 1.00 19.85 160 GLY A CA 1
ATOM 1580 C C . GLY A 1 114 ? 110.652 3.717 51.294 1.00 19.72 160 GLY A C 1
ATOM 1581 O O . GLY A 1 114 ? 109.912 2.932 51.883 1.00 21.10 160 GLY A O 1
ATOM 1585 N N . ARG A 1 115 ? 111.952 3.510 51.173 1.00 20.24 161 ARG A N 1
ATOM 1586 C CA . ARG A 1 115 ? 112.531 2.234 51.571 1.00 20.39 161 ARG A CA 1
ATOM 1587 C C . ARG A 1 115 ? 112.428 1.992 53.072 1.00 19.01 161 ARG A C 1
ATOM 1588 O O . ARG A 1 115 ? 112.410 0.854 53.502 1.00 18.94 161 ARG A O 1
ATOM 1609 N N . ASN A 1 116 ? 112.362 3.051 53.868 1.00 18.94 162 ASN A N 1
ATOM 1610 C CA . ASN A 1 116 ? 112.302 2.874 55.315 1.00 16.97 162 ASN A CA 1
ATOM 1611 C C . ASN A 1 116 ? 110.922 2.414 55.750 1.00 17.60 162 ASN A C 1
ATOM 1612 O O . ASN A 1 116 ? 110.747 1.918 56.860 1.00 17.22 162 ASN A O 1
ATOM 1623 N N . VAL A 1 117 ? 109.936 2.620 54.891 1.00 16.87 163 VAL A N 1
ATOM 1624 C CA . VAL A 1 117 ? 108.599 2.107 55.154 1.00 16.28 163 VAL A CA 1
ATOM 1625 C C . VAL A 1 117 ? 108.640 0.598 54.923 1.00 17.55 163 VAL A C 1
ATOM 1626 O O . VAL A 1 117 ? 108.142 -0.183 55.746 1.00 16.67 163 VAL A O 1
ATOM 1639 N N . ALA A 1 118 ? 109.236 0.196 53.802 1.00 19.04 164 ALA A N 1
ATOM 1640 C CA . ALA A 1 118 ? 109.406 -1.211 53.496 1.00 18.02 164 ALA A CA 1
ATOM 1641 C C . ALA A 1 118 ? 110.235 -1.894 54.581 1.00 18.14 164 ALA A C 1
ATOM 1642 O O . ALA A 1 118 ? 109.961 -3.016 54.945 1.00 18.14 164 ALA A O 1
ATOM 1649 N N . MET A 1 119 ? 111.264 -1.236 55.093 1.00 18.62 165 MET A N 1
ATOM 1650 C CA A MET A 1 119 ? 112.069 -1.870 56.120 0.65 17.56 165 MET A CA 1
ATOM 1651 C CA B MET A 1 119 ? 112.093 -1.800 56.154 0.35 17.79 165 MET A CA 1
ATOM 1652 C C . MET A 1 119 ? 111.264 -2.098 57.399 1.00 16.37 165 MET A C 1
ATOM 1653 O O . MET A 1 119 ? 111.340 -3.166 57.987 1.00 18.27 165 MET A O 1
ATOM 1680 N N . ALA A 1 120 ? 110.466 -1.124 57.812 1.00 17.20 166 ALA A N 1
ATOM 1681 C CA . ALA A 1 120 ? 109.624 -1.287 58.986 1.00 16.04 166 ALA A CA 1
ATOM 1682 C C . ALA A 1 120 ? 108.667 -2.461 58.805 1.00 16.27 166 ALA A C 1
ATOM 1683 O O . ALA A 1 120 ? 108.425 -3.241 59.728 1.00 15.31 166 ALA A O 1
ATOM 1690 N N . ALA A 1 121 ? 108.111 -2.586 57.613 1.00 14.47 167 ALA A N 1
ATOM 1691 C CA . ALA A 1 121 ? 107.227 -3.723 57.349 1.00 16.58 167 ALA A CA 1
ATOM 1692 C C . ALA A 1 121 ? 107.956 -5.055 57.526 1.00 17.54 167 ALA A C 1
ATOM 1693 O O . ALA A 1 121 ? 107.372 -6.027 58.012 1.00 18.11 167 ALA A O 1
ATOM 1700 N N . ARG A 1 122 ? 109.225 -5.113 57.132 1.00 16.79 168 ARG A N 1
ATOM 1701 C CA . ARG A 1 122 ? 109.930 -6.380 57.180 1.00 17.07 168 ARG A CA 1
ATOM 1702 C C . ARG A 1 122 ? 110.390 -6.688 58.594 1.00 15.07 168 ARG A C 1
ATOM 1703 O O . ARG A 1 122 ? 110.450 -7.843 58.971 1.00 16.52 168 ARG A O 1
ATOM 1723 N N . VAL A 1 123 ? 110.696 -5.661 59.376 1.00 16.48 169 VAL A N 1
ATOM 1724 C CA . VAL A 1 123 ? 11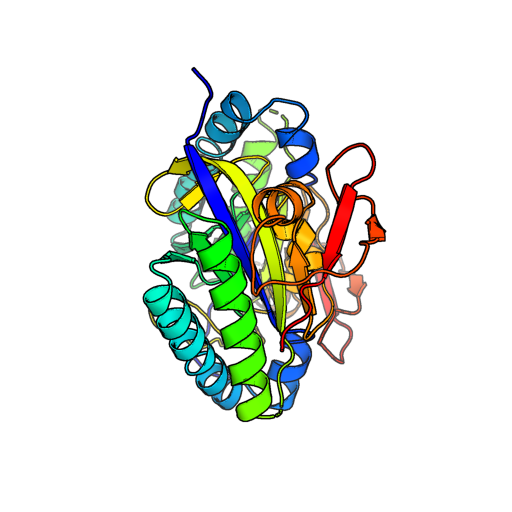1.007 -5.864 60.787 1.00 16.83 169 VAL A CA 1
ATOM 1725 C C . VAL A 1 123 ? 109.804 -6.477 61.507 1.00 16.45 169 VAL A C 1
ATOM 1726 O O . VAL A 1 123 ? 109.949 -7.398 62.316 1.00 18.13 169 VAL A O 1
ATOM 1739 N N . ALA A 1 124 ? 108.611 -5.969 61.215 1.00 15.66 170 ALA A N 1
ATOM 1740 C CA . ALA A 1 124 ? 107.404 -6.530 61.805 1.00 15.44 170 ALA A CA 1
ATOM 1741 C C . ALA A 1 124 ? 107.186 -7.979 61.361 1.00 17.84 170 ALA A C 1
ATOM 1742 O O . ALA A 1 124 ? 106.720 -8.811 62.142 1.00 18.48 170 ALA A O 1
ATOM 1749 N N . ALA A 1 125 ? 107.507 -8.272 60.104 1.00 17.91 171 ALA A N 1
ATOM 1750 C CA . ALA A 1 125 ? 107.309 -9.610 59.557 1.00 18.43 171 ALA A CA 1
ATOM 1751 C C . ALA A 1 125 ? 108.233 -10.635 60.216 1.00 18.51 171 ALA A C 1
ATOM 1752 O O . ALA A 1 125 ? 107.886 -11.805 60.342 1.00 21.98 171 ALA A O 1
ATOM 1759 N N . GLN A 1 126 ? 109.415 -10.193 60.634 1.00 16.00 172 GLN A N 1
ATOM 1760 C CA . GLN A 1 126 ? 110.357 -11.059 61.343 1.00 17.93 172 GLN A CA 1
ATOM 1761 C C . GLN A 1 126 ? 109.917 -11.364 62.775 1.00 19.46 172 GLN A C 1
ATOM 1762 O O . GLN A 1 126 ? 110.434 -12.301 63.394 1.00 22.30 172 GLN A O 1
ATOM 1776 N N . ALA A 1 127 ? 109.020 -10.540 63.319 1.00 18.46 173 ALA A N 1
ATOM 1777 C CA . ALA A 1 127 ? 108.640 -10.659 64.717 1.00 18.96 173 ALA A CA 1
ATOM 1778 C C . ALA A 1 127 ? 107.698 -11.846 64.900 1.00 19.91 173 ALA A C 1
ATOM 1779 O O . ALA A 1 127 ? 106.880 -12.148 64.021 1.00 21.09 173 ALA A O 1
ATOM 1786 N N . ALA A 1 128 ? 107.819 -12.495 66.050 1.00 23.68 174 ALA A N 1
ATOM 1787 C CA . ALA A 1 128 ? 106.917 -13.565 66.438 1.00 24.84 174 ALA A CA 1
ATOM 1788 C C . ALA A 1 128 ? 105.652 -12.958 67.032 1.00 20.23 174 ALA A C 1
ATOM 1789 O O . ALA A 1 128 ? 105.631 -11.802 67.432 1.00 17.74 174 ALA A O 1
ATOM 1796 N N . GLY A 1 129 ? 104.579 -13.732 67.061 1.00 23.47 175 GLY A N 1
ATOM 1797 C CA . GLY A 1 129 ? 103.402 -13.313 67.788 1.00 23.06 175 GLY A CA 1
ATOM 1798 C C . GLY A 1 129 ? 103.795 -13.042 69.223 1.00 21.66 175 GLY A C 1
ATOM 1799 O O . GLY A 1 129 ? 104.517 -13.820 69.850 1.00 23.92 175 GLY A O 1
ATOM 1803 N N . GLY A 1 130 ? 103.332 -11.910 69.734 1.00 19.57 176 GLY A N 1
ATOM 1804 C CA . GLY A 1 130 ? 103.616 -11.528 71.098 1.00 19.91 176 GLY A CA 1
ATOM 1805 C C . GLY A 1 130 ? 104.937 -10.796 71.274 1.00 21.06 176 GLY A C 1
ATOM 1806 O O . GLY A 1 130 ? 105.238 -10.344 72.370 1.00 24.86 176 GLY A O 1
ATOM 1810 N N . GLU A 1 131 ? 105.707 -10.665 70.193 1.00 18.84 177 GLU A N 1
ATOM 1811 C CA . GLU A 1 131 ? 107.018 -10.031 70.248 1.00 20.14 177 GLU A CA 1
ATOM 1812 C C . GLU A 1 131 ? 106.991 -8.641 69.635 1.00 17.23 177 GLU A C 1
ATOM 1813 O O . GLU A 1 131 ? 106.238 -8.390 68.700 1.00 17.78 177 GLU A O 1
ATOM 1825 N N . ILE A 1 132 ? 107.814 -7.743 70.176 1.00 17.50 178 ILE A N 1
ATOM 1826 C CA . ILE A 1 132 ? 108.100 -6.462 69.559 1.00 17.54 178 ILE A CA 1
ATOM 1827 C C . ILE A 1 132 ? 109.550 -6.454 69.098 1.00 17.82 178 ILE A C 1
ATOM 1828 O O . ILE A 1 132 ? 110.449 -6.565 69.923 1.00 20.84 178 ILE A O 1
ATOM 1844 N N . LEU A 1 133 ? 109.782 -6.318 67.794 1.00 17.27 179 LEU A N 1
ATOM 1845 C CA . LEU A 1 133 ? 111.142 -6.199 67.269 1.00 18.44 179 LEU A CA 1
ATOM 1846 C C . LEU A 1 133 ? 111.375 -4.784 66.794 1.00 16.72 179 LEU A C 1
ATOM 1847 O O . LEU A 1 133 ? 110.475 -4.177 66.221 1.00 15.12 179 LEU A O 1
ATOM 1863 N N . VAL A 1 134 ? 112.588 -4.279 67.005 1.00 17.47 180 VAL A N 1
ATOM 1864 C CA . VAL A 1 134 ? 112.993 -2.985 66.488 1.00 18.88 180 VAL A CA 1
ATOM 1865 C C . VAL A 1 134 ? 114.315 -3.133 65.736 1.00 19.95 180 VAL A C 1
ATOM 1866 O O . VAL A 1 134 ? 115.108 -4.039 65.997 1.00 20.07 180 VAL A O 1
ATOM 1879 N N . SER A 1 135 ? 114.525 -2.240 64.779 1.00 18.42 181 SER A N 1
ATOM 1880 C CA . SER A 1 135 ? 115.780 -2.165 64.054 1.00 18.66 181 SER A CA 1
ATOM 1881 C C . SER A 1 135 ? 116.874 -1.563 64.922 1.00 20.99 181 SER A C 1
ATOM 1882 O O . SER A 1 135 ? 116.603 -0.964 65.965 1.00 21.72 181 SER A O 1
ATOM 1890 N N . GLN A 1 136 ? 118.112 -1.728 64.483 1.00 23.56 182 GLN A N 1
ATOM 1891 C CA . GLN A 1 136 ? 119.247 -1.268 65.263 1.00 24.04 182 GLN A CA 1
ATOM 1892 C C . GLN A 1 136 ? 119.202 0.236 65.517 1.00 23.36 182 GLN A C 1
ATOM 1893 O O . GLN A 1 136 ? 119.510 0.676 66.623 1.00 23.89 182 GLN A O 1
ATOM 1907 N N . PRO A 1 137 ? 118.840 1.036 64.500 1.00 23.44 183 PRO A N 1
ATOM 1908 C CA . PRO A 1 137 ? 118.768 2.472 64.782 1.00 25.56 183 PRO A CA 1
ATOM 1909 C C . PRO A 1 137 ? 117.775 2.839 65.877 1.00 24.12 183 PRO A C 1
ATOM 1910 O O . PRO A 1 137 ? 118.038 3.798 66.598 1.00 25.87 183 PRO A O 1
ATOM 1921 N N . VAL A 1 138 ? 116.669 2.110 66.000 1.00 23.24 184 VAL A N 1
ATOM 1922 C CA . VAL A 1 138 ? 115.727 2.341 67.094 1.00 23.26 184 VAL A CA 1
ATOM 1923 C C . VAL A 1 138 ? 116.344 1.923 68.425 1.00 24.54 184 VAL A C 1
ATOM 1924 O O . VAL A 1 138 ? 116.286 2.674 69.409 1.00 26.33 184 VAL A O 1
ATOM 1937 N N . ARG A 1 139 ? 116.942 0.733 68.461 1.00 24.01 185 ARG A N 1
ATOM 1938 C CA . ARG A 1 139 ? 117.648 0.278 69.659 1.00 24.57 185 ARG A CA 1
ATOM 1939 C C . ARG A 1 139 ? 118.718 1.280 70.058 1.00 27.59 185 ARG A C 1
ATOM 1940 O O . ARG A 1 139 ? 118.834 1.622 71.236 1.00 29.80 185 ARG A O 1
ATOM 1961 N N . ASP A 1 140 ? 119.490 1.754 69.079 1.00 26.34 186 ASP A N 1
ATOM 1962 C CA . ASP A 1 140 ? 120.599 2.677 69.349 1.00 28.13 186 ASP A CA 1
ATOM 1963 C C . ASP A 1 140 ? 120.118 4.032 69.867 1.00 31.49 186 ASP A C 1
ATOM 1964 O O . ASP A 1 140 ? 120.769 4.642 70.714 1.00 35.78 186 ASP A O 1
ATOM 1973 N N . ALA A 1 141 ? 118.979 4.495 69.362 1.00 32.30 187 ALA A N 1
ATOM 1974 C CA . ALA A 1 141 ? 118.415 5.770 69.788 1.00 28.81 187 ALA A CA 1
ATOM 1975 C C . ALA A 1 141 ? 117.949 5.694 71.240 1.00 28.29 187 ALA A C 1
ATOM 1976 O O . ALA A 1 141 ? 117.905 6.702 71.946 1.00 32.75 187 ALA A O 1
ATOM 1983 N N . LEU A 1 142 ? 117.604 4.485 71.676 1.00 32.57 188 LEU A N 1
ATOM 1984 C CA . LEU A 1 142 ? 117.025 4.270 72.999 1.00 33.89 188 LEU A CA 1
ATOM 1985 C C . LEU A 1 142 ? 118.013 3.612 73.959 1.00 39.68 188 LEU A C 1
ATOM 1986 O O . LEU A 1 142 ? 117.619 3.006 74.957 1.00 40.14 188 LEU A O 1
ATOM 2002 N N . SER A 1 143 ? 119.301 3.749 73.659 1.00 40.77 189 SER A N 1
ATOM 2003 C CA . SER A 1 143 ? 120.353 3.225 74.526 1.00 41.95 189 SER A CA 1
ATOM 2004 C C . SER A 1 143 ? 120.339 3.882 75.905 1.00 43.14 189 SER A C 1
ATOM 2005 O O . SER A 1 143 ? 120.785 3.286 76.886 1.00 45.91 189 SER A O 1
ATOM 2013 N N . ARG A 1 144 ? 119.839 5.113 75.979 1.00 44.17 190 ARG A N 1
ATOM 2014 C CA . ARG A 1 144 ? 119.845 5.863 77.231 1.00 47.44 190 ARG A CA 1
ATOM 2015 C C . ARG A 1 144 ? 118.553 5.753 78.044 1.00 44.91 190 ARG A C 1
ATOM 2016 O O . ARG A 1 144 ? 118.453 6.327 79.130 1.00 47.08 190 ARG A O 1
ATOM 2018 N N . SER A 1 145 ? 117.569 5.026 77.522 1.00 42.04 191 SER A N 1
ATOM 2019 C CA . SER A 1 145 ? 116.288 4.868 78.212 1.00 43.08 191 SER A CA 1
ATOM 2020 C C . SER A 1 145 ? 116.443 4.159 79.556 1.00 47.44 191 SER A C 1
ATOM 2021 O O . SER A 1 145 ? 116.985 3.057 79.631 1.00 48.65 191 SER A O 1
ATOM 2029 N N . ASP A 1 146 ? 115.942 4.787 80.614 1.00 44.90 192 ASP A N 1
ATOM 2030 C CA . ASP A 1 146 ? 116.045 4.219 81.954 1.00 46.72 192 ASP A CA 1
ATOM 2031 C C . ASP A 1 146 ? 115.003 3.133 82.212 1.00 45.10 192 ASP A C 1
ATOM 2032 O O . ASP A 1 146 ? 114.996 2.521 83.281 1.00 48.83 192 ASP A O 1
ATOM 2034 N N . GLY A 1 147 ? 114.134 2.892 81.230 1.00 46.95 193 GLY A N 1
ATOM 2035 C CA . GLY A 1 147 ? 113.025 1.965 81.395 1.00 42.47 193 GLY A CA 1
ATOM 2036 C C . GLY A 1 147 ? 112.904 0.929 80.292 1.00 39.24 193 GLY A C 1
ATOM 2037 O O . GLY A 1 147 ? 112.479 -0.204 80.538 1.00 39.39 193 GLY A O 1
ATOM 2041 N N . ILE A 1 148 ? 113.276 1.308 79.075 1.00 37.81 194 ILE A N 1
ATOM 2042 C CA . ILE A 1 148 ? 113.166 0.403 77.936 1.00 35.66 194 ILE A CA 1
ATOM 2043 C C . ILE A 1 148 ? 114.401 -0.481 77.818 1.00 36.94 194 ILE A C 1
ATOM 2044 O O . ILE A 1 148 ? 115.528 0.016 77.748 1.00 36.09 194 ILE A O 1
ATOM 2060 N N . ARG A 1 149 ? 114.182 -1.793 77.790 1.00 34.91 195 ARG A N 1
ATOM 2061 C CA . ARG A 1 149 ? 115.278 -2.755 77.724 1.00 33.40 195 ARG A CA 1
ATOM 2062 C C . ARG A 1 149 ? 115.150 -3.648 76.490 1.00 30.81 195 ARG A C 1
ATOM 2063 O O . ARG A 1 149 ? 114.044 -3.993 76.073 1.00 29.47 195 ARG A O 1
ATOM 2078 N N . PHE A 1 150 ? 116.298 -4.018 75.923 1.00 31.08 196 PHE A N 1
ATOM 2079 C CA . PHE A 1 150 ? 116.348 -4.875 74.745 1.00 29.43 196 PH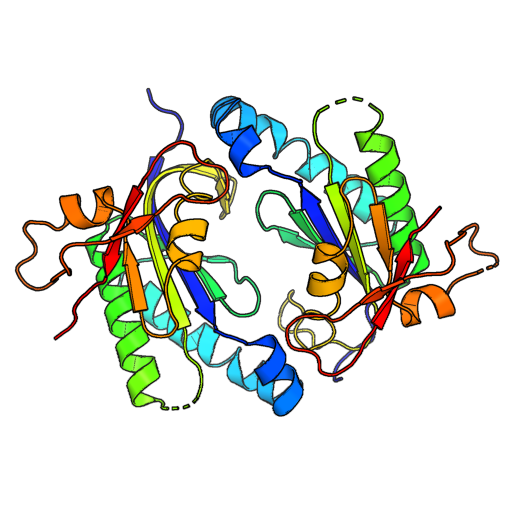E A CA 1
ATOM 2080 C C . PHE A 1 150 ? 117.187 -6.123 74.986 1.00 30.60 196 PHE A C 1
ATOM 2081 O O . PHE A 1 150 ? 118.069 -6.140 75.858 1.00 32.76 196 PHE A O 1
ATOM 2098 N N . ASP A 1 151 ? 116.919 -7.164 74.199 1.00 29.70 197 ASP A N 1
ATOM 2099 C CA . ASP A 1 151 ? 117.812 -8.317 74.166 1.00 30.90 197 ASP A CA 1
ATOM 2100 C C . ASP A 1 151 ? 119.072 -7.941 73.384 1.00 31.08 197 ASP A C 1
ATOM 2101 O O . ASP A 1 151 ? 119.225 -6.785 72.980 1.00 30.19 197 ASP A O 1
ATOM 2110 N N . ASP A 1 152 ? 119.980 -8.896 73.189 1.00 32.08 198 ASP A N 1
ATOM 2111 C CA . ASP A 1 152 ? 121.250 -8.608 72.529 1.00 32.75 198 ASP A CA 1
ATOM 2112 C C . ASP A 1 152 ? 121.126 -8.684 71.004 1.00 31.06 198 ASP A C 1
ATOM 2113 O O . ASP A 1 152 ? 122.104 -8.472 70.287 1.00 32.72 198 ASP A O 1
ATOM 2122 N N . GLY A 1 153 ? 119.922 -8.967 70.512 1.00 31.26 199 GLY A N 1
ATOM 2123 C CA . GLY A 1 153 ? 119.665 -8.909 69.087 1.00 28.27 199 GLY A CA 1
ATOM 2124 C C . GLY A 1 153 ? 119.940 -10.210 68.366 1.00 29.24 199 GLY A C 1
ATOM 2125 O O . GLY A 1 153 ? 120.615 -11.099 68.892 1.00 30.93 199 GLY A O 1
ATOM 2129 N N . ARG A 1 154 ? 119.375 -10.332 67.166 1.00 27.58 200 ARG A N 1
ATOM 2130 C CA . ARG A 1 154 ? 119.667 -11.458 66.291 1.00 28.61 200 ARG A CA 1
ATOM 2131 C C . ARG A 1 154 ? 119.785 -10.987 64.843 1.00 27.11 200 ARG A C 1
ATOM 2132 O O . ARG A 1 154 ? 119.047 -10.099 64.406 1.00 25.68 200 ARG A O 1
ATOM 2153 N N . GLU A 1 155 ? 120.737 -11.573 64.120 1.00 28.67 201 GLU A N 1
ATOM 2154 C CA . GLU A 1 155 ? 121.036 -11.173 62.749 1.00 29.38 201 GLU A CA 1
ATOM 2155 C C . GLU A 1 155 ? 120.106 -11.842 61.743 1.00 28.88 201 GLU A C 1
ATOM 2156 O O . GLU A 1 155 ? 119.858 -13.042 61.819 1.00 30.03 201 GLU A O 1
ATOM 2168 N N . VAL A 1 156 ? 119.597 -11.049 60.807 1.00 28.22 202 VAL A N 1
ATOM 2169 C CA . VAL A 1 156 ? 118.680 -11.539 59.785 1.00 24.99 202 VAL A CA 1
ATOM 2170 C C . VAL A 1 156 ? 119.010 -10.895 58.455 1.00 27.23 202 VAL A C 1
ATOM 2171 O O . VAL A 1 156 ? 119.762 -9.926 58.393 1.00 31.95 202 VAL A O 1
ATOM 2184 N N . GLU A 1 157 ? 118.443 -11.441 57.388 1.00 27.15 203 GLU A N 1
ATOM 2185 C CA . GLU A 1 157 ? 118.383 -10.731 56.125 1.00 24.14 203 GLU A CA 1
ATOM 2186 C C . GLU A 1 157 ? 116.925 -10.429 55.873 1.00 23.52 203 GLU A C 1
ATOM 2187 O O . GLU A 1 157 ? 116.049 -11.217 56.220 1.00 26.18 203 GLU A O 1
ATOM 2199 N N . LEU A 1 158 ? 116.666 -9.271 55.286 1.00 19.86 204 LEU A N 1
ATOM 2200 C CA . LEU A 1 158 ? 115.290 -8.797 55.093 1.00 21.05 204 LEU A CA 1
ATOM 2201 C C . LEU A 1 158 ? 114.946 -8.781 53.620 1.00 23.70 204 LEU A C 1
ATOM 2202 O O . LEU A 1 158 ? 115.752 -8.365 52.793 1.00 23.87 204 LEU A O 1
ATOM 2218 N N . LYS A 1 159 ? 113.745 -9.235 53.291 1.00 22.54 205 LYS A N 1
ATOM 2219 C CA . LYS A 1 159 ? 113.339 -9.338 51.899 1.00 23.75 205 LYS A CA 1
ATOM 2220 C C . LYS A 1 159 ? 113.493 -7.999 51.182 1.00 22.20 205 LYS A C 1
ATOM 2221 O O . LYS A 1 159 ? 112.931 -7.007 51.614 1.00 22.68 205 LYS A O 1
ATOM 2239 N N . GLY A 1 160 ? 114.265 -7.987 50.099 1.00 21.40 206 GLY A N 1
ATOM 2240 C CA . GLY A 1 160 ? 114.431 -6.815 49.252 1.00 22.59 206 GLY A CA 1
ATOM 2241 C C . GLY A 1 160 ? 115.654 -5.962 49.530 1.00 22.27 206 GLY A C 1
ATOM 2242 O O . GLY A 1 160 ? 115.993 -5.052 48.758 1.00 23.35 206 GLY A O 1
ATOM 2246 N N . PHE A 1 161 ? 116.336 -6.272 50.626 1.00 21.52 207 PHE A N 1
ATOM 2247 C CA . PHE A 1 161 ? 117.460 -5.478 51.101 1.00 20.58 207 PHE A CA 1
ATOM 2248 C C . PHE A 1 161 ? 118.743 -6.285 51.066 1.00 23.57 207 PHE A C 1
ATOM 2249 O O . PHE A 1 161 ? 118.743 -7.466 51.390 1.00 24.98 207 PHE A O 1
ATOM 2266 N N . SER A 1 162 ? 119.837 -5.645 50.677 1.00 25.37 208 SER A N 1
ATOM 2267 C CA . SER A 1 162 ? 121.128 -6.321 50.650 1.00 27.02 208 SER A CA 1
ATOM 2268 C C . SER A 1 162 ? 121.716 -6.361 52.056 1.00 25.40 208 SER A C 1
ATOM 2269 O O . SER A 1 162 ? 121.430 -5.498 52.887 1.00 26.96 208 SER A O 1
ATOM 2277 N N . GLY A 1 163 ? 122.515 -7.388 52.328 1.00 26.82 209 GLY A N 1
ATOM 2278 C CA . GLY A 1 163 ? 123.257 -7.454 53.569 1.00 27.74 209 GLY A CA 1
ATOM 2279 C C . GLY A 1 163 ? 122.468 -7.976 54.750 1.00 27.65 209 GLY A C 1
ATOM 2280 O O . GLY A 1 163 ? 121.389 -8.531 54.595 1.00 25.92 209 GLY A O 1
ATOM 2284 N N . THR A 1 164 ? 123.035 -7.810 55.941 1.00 27.74 210 THR A N 1
ATOM 2285 C CA . THR A 1 164 ? 122.422 -8.304 57.167 1.00 26.48 210 THR A CA 1
ATOM 2286 C C . THR A 1 164 ? 121.934 -7.146 58.036 1.00 27.23 210 THR A C 1
ATOM 2287 O O . THR A 1 164 ? 122.443 -6.020 57.949 1.00 29.27 210 THR A O 1
ATOM 2298 N N . TYR A 1 165 ? 120.946 -7.439 58.873 1.00 26.76 211 TYR A N 1
ATOM 2299 C CA . TYR A 1 165 ? 120.425 -6.486 59.832 1.00 25.35 211 TYR A CA 1
ATOM 2300 C C . TYR A 1 165 ? 120.258 -7.160 61.179 1.00 26.57 211 TYR A C 1
ATOM 2301 O O . TYR A 1 165 ? 119.883 -8.326 61.248 1.00 30.54 211 TYR A O 1
ATOM 2319 N N . ARG A 1 166 ? 120.549 -6.428 62.250 1.00 24.63 212 ARG A N 1
ATOM 2320 C CA . ARG A 1 166 ? 120.357 -6.939 63.599 1.00 25.37 212 ARG A CA 1
ATOM 2321 C C . ARG A 1 166 ? 119.068 -6.369 64.159 1.00 23.99 212 ARG A C 1
ATOM 2322 O O . ARG A 1 166 ? 118.911 -5.158 64.249 1.00 23.36 212 ARG A O 1
ATOM 2343 N N . LEU A 1 167 ? 118.141 -7.252 64.504 1.00 23.38 213 LEU A N 1
ATOM 2344 C CA . LEU A 1 167 ? 116.861 -6.866 65.087 1.00 25.05 213 LEU A CA 1
ATOM 2345 C C . LEU A 1 167 ? 116.820 -7.221 66.569 1.00 23.43 213 LEU A C 1
ATOM 2346 O O . LEU A 1 167 ? 117.305 -8.277 66.982 1.00 23.95 213 LEU A O 1
ATOM 2362 N N . PHE A 1 168 ? 116.221 -6.340 67.363 1.00 21.97 214 PHE A N 1
ATOM 2363 C CA . PHE A 1 168 ? 116.252 -6.458 68.818 1.00 24.37 214 PHE A CA 1
ATOM 2364 C C . PHE A 1 168 ? 114.848 -6.562 69.395 1.00 23.03 214 PHE A C 1
ATOM 2365 O O . PHE A 1 168 ? 113.968 -5.772 69.056 1.00 22.08 214 PHE A O 1
ATOM 2382 N N . ALA A 1 169 ? 114.642 -7.533 70.273 1.00 22.95 215 ALA A N 1
ATOM 2383 C CA . ALA A 1 169 ? 113.365 -7.676 70.953 1.00 23.14 215 ALA A CA 1
ATOM 2384 C C . ALA A 1 169 ? 113.298 -6.762 72.170 1.00 24.18 215 ALA A C 1
ATOM 2385 O O . ALA A 1 169 ? 114.277 -6.627 72.914 1.00 25.50 215 ALA A O 1
ATOM 2392 N N . VAL A 1 170 ? 112.139 -6.138 72.360 1.00 23.90 216 VAL A N 1
ATOM 2393 C CA . VAL A 1 170 ? 111.867 -5.324 73.534 1.00 25.16 216 VAL A CA 1
ATOM 2394 C C . VAL A 1 170 ? 111.563 -6.224 74.720 1.00 26.94 216 VAL A C 1
ATOM 2395 O O . VAL A 1 170 ? 110.728 -7.128 74.639 1.00 26.84 216 VAL A O 1
ATOM 2408 N N . LEU A 1 171 ? 112.255 -5.971 75.820 1.00 28.43 217 LEU A N 1
ATOM 2409 C CA . LEU A 1 171 ? 112.019 -6.684 77.064 1.00 31.81 217 LEU A CA 1
ATOM 2410 C C . LEU A 1 171 ? 111.274 -5.755 78.007 1.00 34.40 217 LEU A C 1
ATOM 2411 O O . LEU A 1 171 ? 111.836 -4.775 78.490 1.00 38.17 217 LEU A O 1
ATOM 2427 N N . ALA A 1 172 ? 110.003 -6.056 78.247 1.00 35.47 218 ALA A N 1
ATOM 2428 C CA . ALA A 1 172 ? 109.142 -5.201 79.063 1.00 38.03 218 ALA A CA 1
ATOM 2429 C C . ALA A 1 172 ? 109.091 -5.670 80.516 1.00 38.35 218 ALA A C 1
ATOM 2430 O O . ALA A 1 172 ? 109.289 -6.853 80.803 1.00 37.66 218 ALA A O 1
ATOM 2437 N N . SER A 1 173 ? 108.821 -4.729 81.421 1.00 37.23 219 SER A N 1
ATOM 2438 C CA . SER A 1 173 ? 108.782 -4.997 82.853 1.00 43.63 219 SER A CA 1
ATOM 2439 C C . SER A 1 173 ? 107.454 -5.630 83.262 1.00 47.43 219 SER A C 1
ATOM 2440 O O . SER A 1 173 ? 107.279 -6.050 84.408 1.00 53.06 219 SER A O 1
ATOM 2448 N N . ALA B 1 4 ? 79.881 -17.033 54.754 1.00 37.19 50 ALA B N 1
ATOM 2449 C CA . ALA B 1 4 ? 80.442 -15.690 54.633 1.00 29.26 50 ALA B CA 1
ATOM 2450 C C . ALA B 1 4 ? 79.323 -14.650 54.723 1.00 29.82 50 ALA B C 1
ATOM 2451 O O . ALA B 1 4 ? 78.252 -14.836 54.145 1.00 31.63 50 ALA B O 1
ATOM 2457 N N . MET B 1 5 ? 79.569 -13.560 55.446 1.00 26.77 51 MET B N 1
ATOM 2458 C CA . MET B 1 5 ? 78.530 -12.566 55.700 1.00 26.26 51 MET B CA 1
ATOM 2459 C C . MET B 1 5 ? 78.718 -11.284 54.895 1.00 22.69 51 MET B C 1
ATOM 2460 O O . MET B 1 5 ? 79.830 -10.930 54.501 1.00 23.56 51 MET B O 1
ATOM 2464 N N . GLY B 1 6 ? 77.607 -10.583 54.682 1.00 25.44 52 GLY B N 1
ATOM 2465 C CA . GLY B 1 6 ? 77.636 -9.288 54.029 1.00 25.88 52 GLY B CA 1
ATOM 2466 C C . GLY B 1 6 ? 77.138 -9.311 52.597 1.00 25.73 52 GLY B C 1
ATOM 2467 O O . GLY B 1 6 ? 76.434 -10.231 52.198 1.00 28.40 52 GLY B O 1
ATOM 2471 N N . SER B 1 7 ? 77.484 -8.276 51.841 1.00 25.22 53 SER B N 1
ATOM 2472 C CA . SER B 1 7 ? 77.029 -8.126 50.469 1.00 25.08 53 SER B CA 1
ATOM 2473 C C . SER B 1 7 ? 78.023 -8.754 49.506 1.00 19.33 53 SER B C 1
ATOM 2474 O O . SER B 1 7 ? 79.228 -8.749 49.746 1.00 19.51 53 SER B O 1
ATOM 2482 N N . ARG B 1 8 ? 77.524 -9.260 48.390 1.00 22.80 54 ARG B N 1
ATOM 2483 C CA . ARG B 1 8 ? 78.379 -9.843 47.376 1.00 26.81 54 ARG B CA 1
ATOM 2484 C C . ARG B 1 8 ? 79.185 -8.732 46.725 1.00 22.67 54 ARG B C 1
ATOM 2485 O O . ARG B 1 8 ? 78.652 -7.675 46.378 1.00 23.30 54 ARG B O 1
ATOM 2492 N N . VAL B 1 9 ? 80.479 -8.971 46.604 1.00 20.25 55 VAL B N 1
ATOM 2493 C CA . VAL B 1 9 ? 81.391 -8.017 45.991 1.00 19.13 55 VAL B CA 1
ATOM 2494 C C . VAL B 1 9 ? 82.525 -8.789 45.336 1.00 16.20 55 VAL B C 1
ATOM 2495 O O . VAL B 1 9 ? 82.844 -9.910 45.742 1.00 19.17 55 VAL B O 1
ATOM 2508 N N . VAL B 1 10 ? 83.114 -8.212 44.299 1.00 16.09 56 VAL B N 1
ATOM 2509 C CA . VAL B 1 10 ? 84.296 -8.770 43.675 1.00 14.77 56 VAL B CA 1
ATOM 2510 C C . VAL B 1 10 ? 85.512 -7.995 44.166 1.00 13.92 56 VAL B C 1
ATOM 2511 O O . VAL B 1 10 ? 85.530 -6.764 44.102 1.00 14.82 56 VAL B O 1
ATOM 2524 N N . ILE B 1 11 ? 86.531 -8.710 44.656 1.00 13.10 57 ILE B N 1
ATOM 2525 C CA . ILE B 1 11 ? 87.711 -8.058 45.214 1.00 13.04 57 ILE B CA 1
ATOM 2526 C C . ILE B 1 11 ? 88.926 -8.435 44.383 1.00 12.64 57 ILE B C 1
ATOM 2527 O O . ILE B 1 11 ? 89.167 -9.624 44.109 1.00 14.45 57 ILE B O 1
ATOM 2543 N N . LEU B 1 12 ? 89.671 -7.407 43.994 1.00 13.26 58 LEU B N 1
ATOM 2544 C CA . LEU B 1 12 ? 90.879 -7.525 43.192 1.00 13.35 58 LEU B CA 1
ATOM 2545 C C . LEU B 1 12 ? 92.026 -6.962 43.999 1.00 14.10 58 LEU B C 1
ATOM 2546 O O . LEU B 1 12 ? 91.908 -5.894 44.584 1.00 14.39 58 LEU B O 1
ATOM 2562 N N . PHE B 1 13 ? 93.137 -7.687 44.031 1.00 14.23 59 PHE B N 1
ATOM 2563 C CA . PHE B 1 13 ? 94.378 -7.188 44.621 1.00 13.62 59 PHE B CA 1
ATOM 2564 C C . PHE B 1 13 ? 95.438 -7.120 43.531 1.00 13.25 59 PHE B C 1
ATOM 2565 O O . PHE B 1 13 ? 95.576 -8.066 42.745 1.00 14.80 59 PHE B O 1
ATOM 2582 N N . THR B 1 14 ? 96.171 -6.003 43.479 1.00 14.42 60 THR B N 1
ATOM 2583 C CA . THR B 1 14 ? 97.393 -5.921 42.674 1.00 14.75 60 THR B CA 1
ATOM 2584 C C . THR B 1 14 ? 98.583 -5.876 43.605 1.00 13.56 60 THR B C 1
ATOM 2585 O O . THR B 1 14 ? 98.474 -5.443 44.754 1.00 13.96 60 THR B O 1
ATOM 2596 N N . ASP B 1 15 ? 99.737 -6.300 43.095 1.00 14.45 61 ASP B N 1
ATOM 2597 C CA . ASP B 1 15 ? 100.952 -6.294 43.892 1.00 14.44 61 ASP B CA 1
ATOM 2598 C C . ASP B 1 15 ? 102.168 -6.280 42.974 1.00 15.29 61 ASP B C 1
ATOM 2599 O O . ASP B 1 15 ? 102.367 -7.203 42.176 1.00 16.84 61 ASP B O 1
ATOM 2608 N N . ILE B 1 16 ? 102.979 -5.236 43.082 1.00 14.01 62 ILE B N 1
ATOM 2609 C CA . ILE B 1 16 ? 104.204 -5.190 42.303 1.00 16.08 62 ILE B CA 1
ATOM 2610 C C . ILE B 1 16 ? 105.213 -6.220 42.811 1.00 16.01 62 ILE B C 1
ATOM 2611 O O . ILE B 1 16 ? 105.477 -6.341 44.007 1.00 17.47 62 ILE B O 1
ATOM 2627 N N . GLU B 1 17 ? 105.782 -6.953 41.867 1.00 16.26 63 GLU B N 1
ATOM 2628 C CA . GLU B 1 17 ? 106.848 -7.914 42.151 1.00 17.49 63 GLU B CA 1
ATOM 2629 C C . GLU B 1 17 ? 108.122 -7.227 42.591 1.00 17.86 63 GLU B C 1
ATOM 2630 O O . GLU B 1 17 ? 108.626 -6.355 41.894 1.00 20.35 63 GLU B O 1
ATOM 2642 N N . GLU B 1 18 ? 108.667 -7.664 43.726 1.00 16.73 64 GLU B N 1
ATOM 2643 C CA . GLU B 1 18 ? 110.005 -7.265 44.147 1.00 17.27 64 GLU B CA 1
ATOM 2644 C C . GLU B 1 18 ? 110.192 -5.745 44.159 1.00 17.63 64 GLU B C 1
ATOM 2645 O O . GLU B 1 18 ? 111.203 -5.223 43.697 1.00 19.29 64 GLU B O 1
ATOM 2657 N N . SER B 1 19 ? 109.217 -5.028 44.697 1.00 16.95 65 SER B N 1
ATOM 2658 C CA . SER B 1 19 ? 109.260 -3.586 44.630 1.00 17.03 65 SER B CA 1
ATOM 2659 C C . SER B 1 19 ? 110.266 -3.026 45.628 1.00 17.81 65 SER B C 1
ATOM 2660 O O . SER B 1 19 ? 110.799 -1.938 45.412 1.00 19.03 65 SER B O 1
ATOM 2668 N N . THR B 1 20 ? 110.533 -3.749 46.718 1.00 19.08 66 THR B N 1
ATOM 2669 C CA . THR B 1 20 ? 111.525 -3.269 47.690 1.00 18.66 66 THR B CA 1
ATOM 2670 C C . THR B 1 20 ? 112.895 -3.234 47.046 1.00 17.96 66 THR B C 1
ATOM 2671 O O . THR B 1 20 ? 113.639 -2.262 47.201 1.00 19.19 66 THR B O 1
ATOM 2682 N N . ALA B 1 21 ? 113.250 -4.288 46.328 1.00 17.70 67 ALA B N 1
ATOM 2683 C CA . ALA B 1 21 ? 114.540 -4.308 45.643 1.00 20.20 67 ALA B CA 1
ATOM 2684 C C . ALA B 1 21 ? 114.617 -3.180 44.610 1.00 19.58 67 ALA B C 1
ATOM 2685 O O . ALA B 1 21 ? 115.661 -2.544 44.452 1.00 22.35 67 ALA B O 1
ATOM 2692 N N . LEU B 1 22 ? 113.515 -2.927 43.911 1.00 18.71 68 LEU B N 1
ATOM 2693 C CA . LEU B 1 22 ? 113.445 -1.830 42.944 1.00 21.46 68 LEU B CA 1
ATOM 2694 C C . LEU B 1 22 ? 113.670 -0.481 43.619 1.00 22.31 68 LEU B C 1
ATOM 2695 O O . LEU B 1 22 ? 114.466 0.329 43.140 1.00 22.99 68 LEU B O 1
ATOM 2711 N N . ASN B 1 23 ? 112.945 -0.243 44.714 1.00 20.00 69 ASN B N 1
ATOM 2712 C CA . ASN B 1 23 ? 113.110 0.957 45.539 1.00 21.91 69 ASN B CA 1
ATOM 2713 C C . ASN B 1 23 ? 114.579 1.150 45.923 1.00 22.91 69 ASN B C 1
ATOM 2714 O O . ASN B 1 23 ? 115.103 2.261 45.855 1.00 24.15 69 ASN B O 1
ATOM 2725 N N . GLU B 1 24 ? 115.244 0.071 46.318 1.00 21.31 70 GLU B N 1
ATOM 2726 C CA . GLU B 1 24 ? 116.615 0.162 46.779 1.00 24.52 70 GLU B CA 1
ATOM 2727 C C . GLU B 1 24 ? 117.559 0.475 45.630 1.00 26.72 70 GLU B C 1
ATOM 2728 O O . GLU B 1 24 ? 118.575 1.142 45.812 1.00 26.20 70 GLU B O 1
ATOM 2740 N N . ARG B 1 25 ? 117.217 -0.021 44.449 1.00 25.98 71 ARG B N 1
ATOM 2741 C CA A ARG B 1 25 ? 118.053 0.139 43.268 0.79 26.21 71 ARG B CA 1
ATOM 2742 C CA B ARG B 1 25 ? 118.052 0.143 43.266 0.21 26.27 71 ARG B CA 1
ATOM 2743 C C . ARG B 1 25 ? 117.980 1.557 42.695 1.00 27.91 71 ARG B C 1
ATOM 2744 O O . ARG B 1 25 ? 118.993 2.105 42.269 1.00 30.88 71 ARG B O 1
ATOM 2757 N N . ILE B 1 26 ? 116.782 2.143 42.688 1.00 26.34 72 ILE B N 1
ATOM 2758 C CA . ILE B 1 26 ? 116.577 3.463 42.083 1.00 28.09 72 ILE B CA 1
ATOM 2759 C C . ILE B 1 26 ? 116.559 4.607 43.103 1.00 26.07 72 ILE B C 1
ATOM 2760 O O . ILE B 1 26 ? 116.736 5.780 42.749 1.00 27.71 72 ILE B O 1
ATOM 2776 N N . GLY B 1 27 ? 116.372 4.263 44.370 1.00 27.33 73 GLY B N 1
ATOM 2777 C CA . GLY B 1 27 ? 116.303 5.256 45.426 1.00 25.27 73 GLY B CA 1
ATOM 2778 C C . GLY B 1 27 ? 114.917 5.839 45.622 1.00 25.32 73 GLY B C 1
ATOM 2779 O O . GLY B 1 27 ? 114.037 5.679 44.776 1.00 27.16 73 GLY B O 1
ATOM 2783 N N . ASP B 1 28 ? 114.735 6.546 46.732 1.00 23.99 74 ASP B N 1
ATOM 2784 C CA . ASP B 1 28 ? 113.410 7.021 47.138 1.00 23.95 74 ASP B CA 1
ATOM 2785 C C . ASP B 1 28 ? 112.838 8.070 46.196 1.00 24.39 74 ASP B C 1
ATOM 2786 O O . ASP B 1 28 ? 111.667 8.007 45.839 1.00 24.71 74 ASP B O 1
ATOM 2795 N N . ARG B 1 29 ? 113.655 9.044 45.806 1.00 24.66 75 ARG B N 1
ATOM 2796 C CA . ARG B 1 29 ? 113.213 10.075 44.879 1.00 29.33 75 ARG B CA 1
ATOM 2797 C C . ARG B 1 29 ? 112.578 9.453 43.635 1.00 28.02 75 ARG B C 1
ATOM 2798 O O . ARG B 1 29 ? 111.448 9.770 43.287 1.00 26.44 75 ARG B O 1
ATOM 2805 N N . ALA B 1 30 ? 113.296 8.551 42.978 1.00 29.99 76 ALA B N 1
ATOM 2806 C CA . ALA B 1 30 ? 112.765 7.886 41.788 1.00 28.90 76 ALA B CA 1
ATOM 2807 C C . ALA B 1 30 ? 111.580 6.949 42.106 1.00 24.37 76 ALA B C 1
ATOM 2808 O O . ALA B 1 30 ? 110.643 6.843 41.314 1.00 24.25 76 ALA B O 1
ATOM 2815 N N . TRP B 1 31 ? 111.629 6.271 43.252 1.00 22.58 77 TRP B N 1
ATOM 2816 C CA . TRP B 1 31 ? 110.546 5.393 43.691 1.00 22.15 77 TRP B CA 1
ATOM 2817 C C . TRP B 1 31 ? 109.222 6.121 43.864 1.00 21.18 77 TRP B C 1
ATOM 2818 O O . TRP B 1 31 ? 108.186 5.628 43.416 1.00 21.27 77 TRP B O 1
ATOM 2839 N N . VAL B 1 32 ? 109.234 7.267 44.533 1.00 22.86 78 VAL B N 1
ATOM 2840 C CA . VAL B 1 32 ? 107.986 7.973 44.807 1.00 24.70 78 VAL B CA 1
ATOM 2841 C C . VAL B 1 32 ? 107.393 8.503 43.500 1.00 24.90 78 VAL B C 1
ATOM 2842 O O . VAL B 1 32 ? 106.172 8.545 43.340 1.00 24.31 78 VAL B O 1
ATOM 2855 N N . LYS B 1 33 ? 108.253 8.894 42.565 1.00 26.02 79 LYS B N 1
ATOM 2856 C CA . LYS B 1 33 ? 107.797 9.293 41.237 1.00 24.16 79 LYS B CA 1
ATOM 2857 C C . LYS B 1 33 ? 107.160 8.102 40.525 1.00 22.33 79 LYS B C 1
ATOM 2858 O O . LYS B 1 33 ? 106.084 8.219 39.930 1.00 23.47 79 LYS B O 1
ATOM 2862 N N . LEU B 1 34 ? 107.809 6.948 40.619 1.00 22.41 80 LEU B N 1
ATOM 2863 C CA . LEU B 1 34 ? 107.324 5.738 39.961 1.00 22.99 80 LEU B CA 1
ATOM 2864 C C . LEU B 1 34 ? 105.965 5.318 40.511 1.00 21.90 80 LEU B C 1
ATOM 2865 O O . LEU B 1 34 ? 105.046 4.996 39.756 1.00 22.79 80 LEU B O 1
ATOM 2881 N N . ILE B 1 35 ? 105.833 5.300 41.829 1.00 19.95 81 ILE B N 1
ATOM 2882 C CA . ILE B 1 35 ? 104.617 4.813 42.431 1.00 22.84 81 ILE B CA 1
ATOM 2883 C C . ILE B 1 35 ? 103.485 5.815 42.298 1.00 19.66 81 ILE B C 1
ATOM 2884 O O . ILE B 1 35 ? 102.320 5.415 42.206 1.00 19.24 81 ILE B O 1
ATOM 2900 N N . SER B 1 36 ? 103.801 7.103 42.245 1.00 22.85 82 SER B N 1
ATOM 2901 C CA A SER B 1 36 ? 102.769 8.104 42.030 0.57 23.57 82 SER B CA 1
ATOM 2902 C CA B SER B 1 36 ? 102.773 8.114 42.028 0.43 23.59 82 SER B CA 1
ATOM 2903 C C . SER B 1 36 ? 102.137 7.912 40.652 1.00 23.34 82 SER B C 1
ATOM 2904 O O . SER B 1 36 ? 100.922 8.003 40.505 1.00 23.82 82 SER B O 1
ATOM 2919 N N A SER B 1 37 ? 102.964 7.627 39.653 0.55 22.81 83 SER B N 1
ATOM 2920 N N B SER B 1 37 ? 102.970 7.638 39.653 0.45 22.75 83 SER B N 1
ATOM 2921 C CA A SER B 1 37 ? 102.479 7.391 38.298 0.55 23.64 83 SER B CA 1
ATOM 2922 C CA B SER B 1 37 ? 102.501 7.384 38.294 0.45 24.08 83 SER B CA 1
ATOM 2923 C C A SER B 1 37 ? 101.677 6.094 38.225 0.55 22.01 83 SER B C 1
ATOM 2924 C C B SER B 1 37 ? 101.685 6.096 38.223 0.45 21.98 83 SER B C 1
ATOM 2925 O O A SER B 1 37 ? 100.667 6.020 37.527 0.55 23.71 83 SER B O 1
ATOM 2926 O O B SER B 1 37 ? 100.674 6.028 37.525 0.45 23.67 83 SER B O 1
ATOM 2941 N N . HIS B 1 38 ? 102.137 5.080 38.950 1.00 20.08 84 HIS B N 1
ATOM 2942 C CA . HIS B 1 38 ? 101.456 3.790 38.999 1.00 19.28 84 HIS B CA 1
ATOM 2943 C C . HIS B 1 38 ? 100.072 3.938 39.638 1.00 20.02 84 HIS B C 1
ATOM 2944 O O . HIS B 1 38 ? 99.102 3.373 39.152 1.00 21.78 84 HIS B O 1
ATOM 2959 N N . ASP B 1 39 ? 99.985 4.676 40.743 1.00 18.96 85 ASP B N 1
ATOM 2960 C CA . ASP B 1 39 ? 98.698 4.973 41.378 1.00 19.72 85 ASP B CA 1
ATOM 2961 C C . ASP B 1 39 ? 97.717 5.614 40.398 1.00 21.55 85 ASP B C 1
ATOM 2962 O O . ASP B 1 39 ? 96.563 5.189 40.293 1.00 22.23 85 ASP B O 1
ATOM 2971 N N . LYS B 1 40 ? 98.174 6.645 39.697 1.00 22.27 86 LYS B N 1
ATOM 2972 C CA . LYS B 1 40 ? 97.345 7.332 38.714 1.00 25.13 86 LYS B CA 1
ATOM 2973 C C . LYS B 1 40 ? 96.858 6.347 37.653 1.00 24.59 86 LYS B C 1
ATOM 2974 O O . LYS B 1 40 ? 95.679 6.329 37.310 1.00 24.86 86 LYS B O 1
ATOM 2978 N N . LEU B 1 41 ? 97.759 5.500 37.164 1.00 22.59 87 LEU B N 1
ATOM 2979 C CA . LEU B 1 41 ? 97.405 4.529 36.141 1.00 20.93 87 LEU B CA 1
ATOM 2980 C C . LEU B 1 41 ? 96.329 3.583 36.660 1.00 20.15 87 LEU B C 1
ATOM 2981 O O . LEU B 1 41 ? 95.282 3.411 36.020 1.00 21.55 87 LEU B O 1
ATOM 2997 N N . VAL B 1 42 ? 96.593 2.957 37.807 1.00 19.53 88 VAL B N 1
ATOM 2998 C CA . VAL B 1 42 ? 95.646 1.992 38.354 1.00 18.15 88 VAL B CA 1
ATOM 2999 C C . VAL B 1 42 ? 94.305 2.677 38.608 1.00 19.41 88 VAL B C 1
ATOM 3000 O O . VAL B 1 42 ? 93.251 2.176 38.217 1.00 19.82 88 VAL B O 1
ATOM 3013 N N . SER B 1 43 ? 94.337 3.845 39.233 1.00 20.36 89 SER B N 1
ATOM 3014 C CA . SER B 1 43 ? 93.097 4.538 39.553 1.00 22.47 89 SER B CA 1
ATOM 3015 C C . SER B 1 43 ? 92.239 4.822 38.315 1.00 21.12 89 SER B C 1
ATOM 3016 O O . SER B 1 43 ? 91.011 4.704 38.352 1.00 21.32 89 SER B O 1
ATOM 3024 N N . ASP B 1 44 ? 92.877 5.208 37.216 1.00 19.75 90 ASP B N 1
ATOM 3025 C CA . ASP B 1 44 ? 92.132 5.491 35.994 1.00 21.93 90 ASP B CA 1
ATOM 3026 C C . ASP B 1 44 ? 91.521 4.225 35.412 1.00 20.90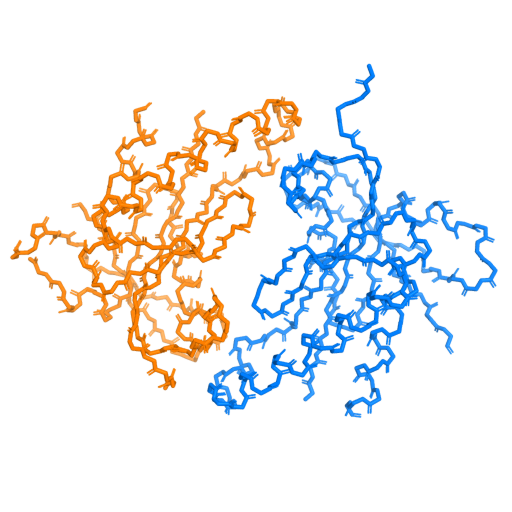 90 ASP B C 1
ATOM 3027 O O . ASP B 1 44 ? 90.383 4.227 34.934 1.00 22.22 90 ASP B O 1
ATOM 3035 N N . LEU B 1 45 ? 92.274 3.136 35.427 1.00 19.96 91 LEU B N 1
ATOM 3036 C CA . LEU B 1 45 ? 91.781 1.910 34.827 1.00 20.49 91 LEU B CA 1
ATOM 3037 C C . LEU B 1 45 ? 90.674 1.277 35.668 1.00 19.64 91 LEU B C 1
ATOM 3038 O O . LEU B 1 45 ? 89.747 0.661 35.134 1.00 19.98 91 LEU B O 1
ATOM 3054 N N . VAL B 1 46 ? 90.777 1.426 36.985 1.00 19.43 92 VAL B N 1
ATOM 3055 C CA . VAL B 1 46 ? 89.733 0.973 37.898 1.00 17.11 92 VAL B CA 1
ATOM 3056 C C . VAL B 1 46 ? 88.455 1.729 37.625 1.00 17.99 92 VAL B C 1
ATOM 3057 O O . VAL B 1 46 ? 87.391 1.128 37.530 1.00 20.53 92 VAL B O 1
ATOM 3070 N N . ARG B 1 47 ? 88.553 3.047 37.467 1.00 19.06 93 ARG B N 1
ATOM 3071 C CA . ARG B 1 47 ? 87.369 3.864 37.238 1.00 19.88 93 ARG B CA 1
ATOM 3072 C C . ARG B 1 47 ? 86.725 3.538 35.892 1.00 19.62 93 ARG B C 1
ATOM 3073 O O . ARG B 1 47 ? 85.503 3.584 35.767 1.00 21.01 93 ARG B O 1
ATOM 3094 N N . ARG B 1 48 ? 87.538 3.170 34.909 1.00 20.78 94 ARG B N 1
ATOM 3095 C CA . ARG B 1 48 ? 87.008 2.783 33.606 1.00 23.45 94 ARG B CA 1
ATOM 3096 C C . ARG B 1 48 ? 86.039 1.607 33.710 1.00 23.51 94 ARG B C 1
ATOM 3097 O O . ARG B 1 48 ? 85.057 1.557 32.977 1.00 26.48 94 ARG B O 1
ATOM 3101 N N . GLN B 1 49 ? 86.316 0.659 34.609 1.00 21.29 95 GLN B N 1
ATOM 3102 C CA . GLN B 1 49 ? 85.431 -0.501 34.812 1.00 19.92 95 GLN B CA 1
ATOM 3103 C C . GLN B 1 49 ? 84.516 -0.367 36.032 1.00 20.00 95 GLN B C 1
ATOM 3104 O O . GLN B 1 49 ? 84.084 -1.370 36.607 1.00 20.79 95 GLN B O 1
ATOM 3118 N N . SER B 1 50 ? 84.229 0.867 36.428 1.00 21.32 96 SER B N 1
ATOM 3119 C CA . SER B 1 50 ? 83.322 1.143 37.543 1.00 22.28 96 SER B CA 1
ATOM 3120 C C . SER B 1 50 ? 83.731 0.525 38.877 1.00 21.65 96 SER B C 1
ATOM 3121 O O . SER B 1 50 ? 82.883 0.171 39.693 1.00 24.29 96 SER B O 1
ATOM 3129 N N . GLY B 1 51 ? 85.033 0.402 39.103 1.00 19.20 97 GLY B N 1
ATOM 3130 C CA . GLY B 1 51 ? 85.530 -0.051 40.387 1.00 18.29 97 GLY B CA 1
ATOM 3131 C C . GLY B 1 51 ? 85.832 1.067 41.360 1.00 19.11 97 GLY B C 1
ATOM 3132 O O . GLY B 1 51 ? 85.723 2.253 41.041 1.00 19.63 97 GLY B O 1
ATOM 3136 N N . HIS B 1 52 ? 86.201 0.669 42.571 1.00 16.88 98 HIS B N 1
ATOM 3137 C CA . HIS B 1 52 ? 86.551 1.597 43.627 1.00 18.30 98 HIS B CA 1
ATOM 3138 C C . HIS B 1 52 ? 87.755 1.057 44.389 1.00 17.16 98 HIS B C 1
ATOM 3139 O O . HIS B 1 52 ? 87.727 -0.031 44.935 1.00 15.84 98 HIS B O 1
ATOM 3153 N N . VAL B 1 53 ? 88.823 1.833 44.397 1.00 17.13 99 VAL B N 1
ATOM 3154 C CA . VAL B 1 53 ? 89.979 1.491 45.199 1.00 16.17 99 VAL B CA 1
ATOM 3155 C C . VAL B 1 53 ? 89.647 1.659 46.669 1.00 16.54 99 VAL B C 1
ATOM 3156 O O . VAL B 1 53 ? 89.226 2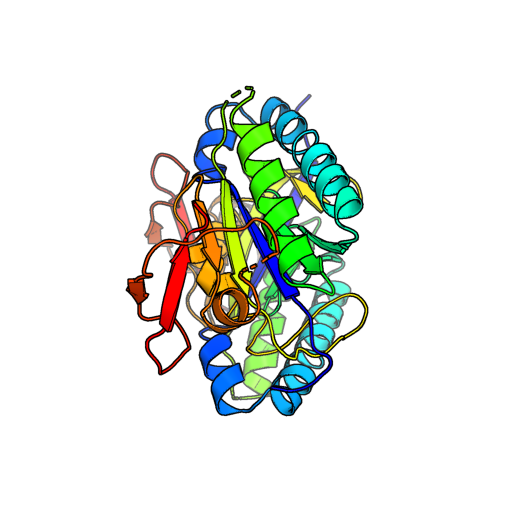.727 47.091 1.00 19.44 99 VAL B O 1
ATOM 3169 N N . VAL B 1 54 ? 89.861 0.598 47.452 1.00 16.52 100 VAL B N 1
ATOM 3170 C CA . VAL B 1 54 ? 89.552 0.589 48.881 1.00 16.36 100 VAL B CA 1
ATOM 3171 C C . VAL B 1 54 ? 90.756 1.144 49.646 1.00 17.52 100 VAL B C 1
ATOM 3172 O O . VAL B 1 54 ? 90.607 2.002 50.524 1.00 18.16 100 VAL B O 1
ATOM 3185 N N . LYS B 1 55 ? 91.946 0.688 49.264 1.00 16.61 101 LYS B N 1
ATOM 3186 C CA . LYS B 1 55 ? 93.174 1.084 49.941 1.00 17.45 101 LYS B CA 1
ATOM 3187 C C . LYS B 1 55 ? 94.397 0.667 49.147 1.00 17.28 101 LYS B C 1
ATOM 3188 O O . LYS B 1 55 ? 94.313 -0.106 48.187 1.00 17.43 101 LYS B O 1
ATOM 3207 N N . SER B 1 56 ? 95.537 1.191 49.589 1.00 18.38 102 SER B N 1
ATOM 3208 C CA . SER B 1 56 ? 96.824 0.944 48.962 1.00 21.74 102 SER B CA 1
ATOM 3209 C C . SER B 1 56 ? 97.817 0.388 49.987 1.00 21.23 102 SER B C 1
ATOM 3210 O O . SER B 1 56 ? 97.785 0.764 51.156 1.00 21.75 102 SER B O 1
ATOM 3218 N N . GLN B 1 57 ? 98.694 -0.513 49.542 1.00 20.46 103 GLN B N 1
ATOM 3219 C CA . GLN B 1 57 ? 99.828 -0.956 50.351 1.00 25.75 103 GLN B CA 1
ATOM 3220 C C . GLN B 1 57 ? 101.113 -0.386 49.765 1.00 25.45 103 GLN B C 1
ATOM 3221 O O . GLN B 1 57 ? 102.199 -0.954 49.917 1.00 26.35 103 GLN B O 1
ATOM 3235 N N . GLY B 1 58 ? 100.990 0.751 49.098 1.00 23.99 104 GLY B N 1
ATOM 3236 C CA . GLY B 1 58 ? 102.139 1.402 48.509 1.00 27.84 104 GLY B CA 1
ATOM 3237 C C . GLY B 1 58 ? 102.393 0.896 47.109 1.00 23.59 104 GLY B C 1
ATOM 3238 O O . GLY B 1 58 ? 102.272 1.646 46.147 1.00 25.27 104 GLY B O 1
ATOM 3242 N N . ASP B 1 59 ? 102.711 -0.388 46.988 1.00 20.40 105 ASP B N 1
ATOM 3243 C CA . ASP B 1 59 ? 103.012 -0.973 45.687 1.00 17.21 105 ASP B CA 1
ATOM 3244 C C . ASP B 1 59 ? 101.849 -1.865 45.191 1.00 14.41 105 ASP B C 1
ATOM 3245 O O . ASP B 1 59 ? 102.021 -2.701 44.300 1.00 17.81 105 ASP B O 1
ATOM 3254 N N . GLY B 1 60 ? 100.668 -1.730 45.781 1.00 15.38 106 GLY B N 1
ATOM 3255 C CA . GLY B 1 60 ? 99.568 -2.576 45.364 1.00 14.33 106 GLY B CA 1
ATOM 3256 C C . GLY B 1 60 ? 98.290 -1.976 45.869 1.00 15.87 106 GLY B C 1
ATOM 3257 O O . GLY B 1 60 ? 98.296 -1.127 46.744 1.00 16.78 106 GLY B O 1
ATOM 3261 N N . PHE B 1 61 ? 97.181 -2.448 45.315 1.00 15.94 107 PHE B N 1
ATOM 3262 C CA . PHE B 1 61 ? 95.866 -1.912 45.660 1.00 15.89 107 PHE B CA 1
ATOM 3263 C C . PHE B 1 61 ? 94.878 -3.029 45.908 1.00 15.37 107 PHE B C 1
ATOM 3264 O O . PHE B 1 61 ? 94.984 -4.112 45.340 1.00 15.14 107 PHE B O 1
ATOM 3281 N N . MET B 1 62 ? 93.941 -2.727 46.803 1.00 13.29 108 MET B N 1
ATOM 3282 C CA . MET B 1 62 ? 92.745 -3.506 47.033 1.00 12.37 108 MET B CA 1
ATOM 3283 C C . MET B 1 62 ? 91.605 -2.738 46.387 1.00 13.40 108 MET B C 1
ATOM 3284 O O . MET B 1 62 ? 91.419 -1.570 46.671 1.00 14.02 108 MET B O 1
ATOM 3298 N N . VAL B 1 63 ? 90.853 -3.421 45.529 1.00 13.09 109 VAL B N 1
ATOM 3299 C CA . VAL B 1 63 ? 89.842 -2.801 44.680 1.00 14.68 109 VAL B CA 1
ATOM 3300 C C . VAL B 1 63 ? 88.537 -3.601 44.695 1.00 13.87 109 VAL B C 1
ATOM 3301 O O . VAL B 1 63 ? 88.538 -4.830 44.590 1.00 15.37 109 VAL B O 1
ATOM 3314 N N . ALA B 1 64 ? 87.426 -2.883 44.789 1.00 15.22 110 ALA B N 1
ATOM 3315 C CA . ALA B 1 64 ? 86.099 -3.486 44.808 1.00 14.38 110 ALA B CA 1
ATOM 3316 C C . ALA B 1 64 ? 85.362 -3.212 43.495 1.00 15.36 110 ALA B C 1
ATOM 3317 O O . ALA B 1 64 ? 85.386 -2.073 42.994 1.00 16.45 110 ALA B O 1
ATOM 3324 N N . PHE B 1 65 ? 84.720 -4.259 42.977 1.00 16.05 111 PHE B N 1
AT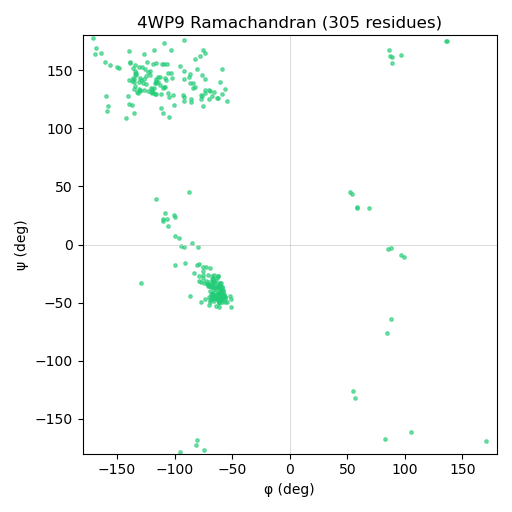OM 3325 C CA . PHE B 1 65 ? 83.852 -4.170 41.808 1.00 15.34 111 PHE B CA 1
ATOM 3326 C C . PHE B 1 65 ? 82.526 -4.852 42.099 1.00 15.82 111 PHE B C 1
ATOM 3327 O O . PHE B 1 65 ? 82.456 -5.784 42.896 1.00 17.63 111 PHE B O 1
ATOM 3344 N N . ALA B 1 66 ? 81.473 -4.410 41.428 1.00 18.42 112 ALA B N 1
ATOM 3345 C CA . ALA B 1 66 ? 80.184 -5.062 41.560 1.00 19.64 112 ALA B CA 1
ATOM 3346 C C . ALA B 1 66 ? 80.099 -6.367 40.769 1.00 19.65 112 ALA B C 1
ATOM 3347 O O . ALA B 1 66 ? 79.412 -7.300 41.197 1.00 22.45 112 ALA B O 1
ATOM 3354 N N . ARG B 1 67 ? 80.793 -6.434 39.632 1.00 19.43 113 ARG B N 1
ATOM 3355 C CA . ARG B 1 67 ? 80.663 -7.568 38.713 1.00 20.12 113 ARG B CA 1
ATOM 3356 C C . ARG B 1 67 ? 82.032 -8.131 38.327 1.00 18.26 113 ARG B C 1
ATOM 3357 O O . ARG B 1 67 ? 82.998 -7.375 38.162 1.00 17.44 113 ARG B O 1
ATOM 3375 N N . PRO B 1 68 ? 82.114 -9.467 38.175 1.00 19.39 114 PRO B N 1
ATOM 3376 C CA . PRO B 1 68 ? 83.417 -10.090 37.940 1.00 19.22 114 PRO B CA 1
ATOM 3377 C C . PRO B 1 68 ? 84.057 -9.689 36.621 1.00 18.72 114 PRO B C 1
ATOM 3378 O O . PRO B 1 68 ? 85.281 -9.633 36.539 1.00 17.80 114 PRO B O 1
ATOM 3389 N N . GLU B 1 69 ? 83.262 -9.403 35.605 1.00 20.02 115 GLU B N 1
ATOM 3390 C CA . GLU B 1 69 ? 83.844 -9.055 34.318 1.00 21.59 115 GLU B CA 1
ATOM 3391 C C . GLU B 1 69 ? 84.492 -7.677 34.364 1.00 20.57 115 GLU B C 1
ATOM 3392 O O . GLU B 1 69 ? 85.420 -7.384 33.609 1.00 20.11 115 GLU B O 1
ATOM 3404 N N . GLN B 1 70 ? 84.009 -6.826 35.258 1.00 19.49 116 GLN B N 1
ATOM 3405 C CA . GLN B 1 70 ? 84.600 -5.502 35.401 1.00 18.90 116 GLN B CA 1
ATOM 3406 C C . GLN B 1 70 ? 86.025 -5.640 35.951 1.00 18.85 116 GLN B C 1
ATOM 3407 O O . GLN B 1 70 ? 86.975 -5.031 35.451 1.00 18.20 116 GLN B O 1
ATOM 3421 N N . ALA B 1 71 ? 86.164 -6.458 36.984 1.00 18.57 117 ALA B N 1
ATOM 3422 C CA . ALA B 1 71 ? 87.462 -6.703 37.623 1.00 16.34 117 ALA B CA 1
ATOM 3423 C C . ALA B 1 71 ? 88.458 -7.327 36.660 1.00 15.70 117 ALA B C 1
ATOM 3424 O O . ALA B 1 71 ? 89.619 -6.905 36.565 1.00 16.45 117 ALA B O 1
ATOM 3431 N N . VAL B 1 72 ? 88.015 -8.348 35.942 1.00 18.15 118 VAL B N 1
ATOM 3432 C CA . VAL B 1 72 ? 88.906 -9.017 35.010 1.00 18.98 118 VAL B CA 1
ATOM 3433 C C . VAL B 1 72 ? 89.345 -8.075 33.883 1.00 17.13 118 VAL B C 1
ATOM 3434 O O . VAL B 1 72 ? 90.529 -8.013 33.559 1.00 18.40 118 VAL B O 1
ATOM 3447 N N . ARG B 1 73 ? 88.405 -7.341 33.286 1.00 18.10 119 ARG B N 1
ATOM 3448 C CA . ARG B 1 73 ? 88.765 -6.368 32.262 1.00 18.79 119 ARG B CA 1
ATOM 3449 C C . ARG B 1 73 ? 89.732 -5.310 32.774 1.00 19.21 119 ARG B C 1
ATOM 3450 O O . ARG B 1 73 ? 90.613 -4.859 32.041 1.00 21.88 119 ARG B O 1
ATOM 3471 N N . CYS B 1 74 ? 89.559 -4.898 34.022 1.00 18.74 120 CYS B N 1
ATOM 3472 C CA . CYS B 1 74 ? 90.477 -3.932 34.613 1.00 18.83 120 CYS B CA 1
ATOM 3473 C C . CYS B 1 74 ? 91.856 -4.551 34.653 1.00 19.48 120 CYS B C 1
ATOM 3474 O O . CYS B 1 74 ? 92.844 -3.922 34.295 1.00 19.00 120 CYS B O 1
ATOM 3482 N N . GLY B 1 75 ? 91.917 -5.796 35.111 1.00 17.70 121 GLY B N 1
ATOM 3483 C CA . GLY B 1 75 ? 93.187 -6.494 35.194 1.00 18.73 121 GLY B CA 1
ATOM 3484 C C . GLY B 1 75 ? 93.840 -6.658 33.833 1.00 20.09 121 GLY B C 1
ATOM 3485 O O . GLY B 1 75 ? 95.056 -6.484 33.682 1.00 19.39 121 GLY B O 1
ATOM 3489 N N . ILE B 1 76 ? 93.040 -7.027 32.837 1.00 21.02 122 ILE B N 1
ATOM 3490 C CA . ILE B 1 76 ? 93.540 -7.165 31.484 1.00 21.16 122 ILE B CA 1
ATOM 3491 C C . ILE B 1 76 ? 94.125 -5.842 31.006 1.00 20.42 122 ILE B C 1
ATOM 3492 O O . ILE B 1 76 ? 95.192 -5.827 30.424 1.00 23.98 122 ILE B O 1
ATOM 3508 N N . GLU B 1 77 ? 93.444 -4.734 31.273 1.00 19.87 123 GLU B N 1
ATOM 3509 C CA . GLU B 1 77 ? 93.915 -3.447 30.779 1.00 22.58 123 GLU B CA 1
ATOM 3510 C C . GLU B 1 77 ? 95.175 -2.998 31.519 1.00 20.99 123 GLU B C 1
ATOM 3511 O O . GLU B 1 77 ? 96.065 -2.394 30.926 1.00 23.66 123 GLU B O 1
ATOM 3523 N N . LEU B 1 78 ? 95.252 -3.294 32.812 1.00 21.09 124 LEU B N 1
ATOM 3524 C CA . LEU B 1 78 ? 96.454 -2.985 33.588 1.00 21.35 124 LEU B CA 1
ATOM 3525 C C . LEU B 1 78 ? 97.664 -3.734 33.039 1.00 21.83 124 LEU B C 1
ATOM 3526 O O . LEU B 1 78 ? 98.712 -3.133 32.769 1.00 20.98 124 LEU B O 1
ATOM 3542 N N . GLN B 1 79 ? 97.525 -5.039 32.837 1.00 20.65 125 GLN B N 1
ATOM 3543 C CA . GLN B 1 79 ? 98.641 -5.815 32.294 1.00 20.99 125 GLN B CA 1
ATOM 3544 C C . GLN B 1 79 ? 99.100 -5.297 30.929 1.00 24.38 125 GLN B C 1
ATOM 3545 O O . GLN B 1 79 ? 100.294 -5.170 30.679 1.00 27.11 125 GLN B O 1
ATOM 3559 N N . ARG B 1 80 ? 98.146 -4.987 30.058 1.00 24.47 126 ARG B N 1
ATOM 3560 C CA . ARG B 1 80 ? 98.444 -4.385 28.767 1.00 27.27 126 ARG B CA 1
ATOM 3561 C C . ARG B 1 80 ? 99.241 -3.089 28.922 1.00 25.59 126 ARG B C 1
ATOM 3562 O O . ARG B 1 80 ? 100.268 -2.901 28.259 1.00 29.00 126 ARG B O 1
ATOM 3580 N N . ALA B 1 81 ? 98.754 -2.207 29.793 1.00 25.87 127 ALA B N 1
ATOM 3581 C CA . ALA B 1 81 ? 99.371 -0.904 30.005 1.00 27.52 127 ALA B CA 1
ATOM 3582 C C . ALA B 1 81 ? 100.782 -1.029 30.566 1.00 30.35 127 ALA B C 1
ATOM 3583 O O . ALA B 1 81 ? 101.666 -0.251 30.215 1.00 32.97 127 ALA B O 1
ATOM 3590 N N . LEU B 1 82 ? 100.996 -2.009 31.435 1.00 28.01 128 LEU B N 1
ATOM 3591 C CA . LEU B 1 82 ? 102.319 -2.219 32.011 1.00 33.53 128 LEU B CA 1
ATOM 3592 C C . LEU B 1 82 ? 103.294 -2.755 30.962 1.00 34.61 128 LEU B C 1
ATOM 3593 O O . LEU B 1 82 ? 104.477 -2.406 30.959 1.00 36.90 128 LEU B O 1
ATOM 3609 N N . ARG B 1 83 ? 102.784 -3.589 30.064 1.00 33.85 129 ARG B N 1
ATOM 3610 C CA . ARG B 1 83 ? 103.590 -4.127 28.978 1.00 33.04 129 ARG B CA 1
ATOM 3611 C C . ARG B 1 83 ? 104.096 -2.989 28.091 1.00 39.13 129 ARG B C 1
ATOM 3612 O O . ARG B 1 83 ? 105.204 -3.049 27.564 1.00 48.05 129 ARG B O 1
ATOM 3616 N N . ARG B 1 84 ? 103.277 -1.952 27.938 1.00 35.89 130 ARG B N 1
ATOM 3617 C CA . ARG B 1 84 ? 103.667 -0.755 27.197 1.00 39.53 130 ARG B CA 1
ATOM 3618 C C . ARG B 1 84 ? 104.373 0.239 28.119 1.00 43.53 130 ARG B C 1
ATOM 3619 O O . ARG B 1 84 ? 105.604 0.292 28.174 1.00 45.75 130 ARG B O 1
ATOM 3623 N N . GLU B 1 93 ? 110.882 -0.692 34.458 1.00 39.96 139 GLU B N 1
ATOM 3624 C CA . GLU B 1 93 ? 110.004 -1.801 34.102 1.00 38.36 139 GLU B CA 1
ATOM 3625 C C . GLU B 1 93 ? 109.534 -2.557 35.341 1.00 41.29 139 GLU B C 1
ATOM 3626 O O . GLU B 1 93 ? 110.348 -3.086 36.102 1.00 44.39 139 GLU B O 1
ATOM 3627 N N . ILE B 1 94 ? 108.222 -2.600 35.540 1.00 40.17 140 ILE B N 1
ATOM 3628 C CA . ILE B 1 94 ? 107.654 -3.281 36.694 1.00 34.20 140 ILE B CA 1
ATOM 3629 C C . ILE B 1 94 ? 106.690 -4.379 36.263 1.00 29.14 140 ILE B C 1
ATOM 3630 O O . ILE B 1 94 ? 106.032 -4.282 35.222 1.00 29.86 140 ILE B O 1
ATOM 3646 N N . ARG B 1 95 ? 106.623 -5.418 37.086 1.00 24.53 141 ARG B N 1
ATOM 3647 C CA . ARG B 1 95 ? 105.699 -6.523 36.889 1.00 22.22 141 ARG B CA 1
ATOM 3648 C C . ARG B 1 95 ? 104.722 -6.547 38.057 1.00 19.01 141 ARG B C 1
ATOM 3649 O O . ARG B 1 95 ? 105.104 -6.287 39.197 1.00 20.85 141 ARG B O 1
ATOM 3659 N N . VAL B 1 96 ? 103.464 -6.866 37.776 1.00 16.88 142 VAL B N 1
ATOM 3660 C CA . VAL B 1 96 ? 102.426 -6.889 38.800 1.00 17.59 142 VAL B CA 1
ATOM 3661 C C . VAL B 1 96 ? 101.699 -8.215 38.769 1.00 14.86 142 VAL B C 1
ATOM 3662 O O . VAL B 1 96 ? 101.429 -8.733 37.692 1.00 18.24 142 VAL B O 1
ATOM 3675 N N . ARG B 1 97 ? 101.392 -8.760 39.948 1.00 14.36 143 ARG B N 1
ATOM 3676 C CA . ARG B 1 97 ? 100.532 -9.933 40.045 1.00 15.85 143 ARG B CA 1
ATOM 3677 C C . ARG B 1 97 ? 99.135 -9.462 40.470 1.00 15.24 143 ARG B C 1
ATOM 3678 O O . ARG B 1 97 ? 99.005 -8.497 41.239 1.00 16.89 143 ARG B O 1
ATOM 3698 N N . ILE B 1 98 ? 98.100 -10.114 39.924 1.00 14.86 144 ILE B N 1
ATOM 3699 C CA . ILE B 1 98 ? 96.718 -9.727 40.175 1.00 14.25 144 ILE B CA 1
ATOM 3700 C C . ILE B 1 98 ? 95.910 -10.949 40.517 1.00 15.02 144 ILE B C 1
ATOM 3701 O O . ILE B 1 98 ? 96.007 -11.962 39.846 1.00 15.93 144 ILE B O 1
ATOM 3717 N N . GLY B 1 99 ? 95.145 -10.836 41.602 1.00 14.05 145 GLY B N 1
ATOM 3718 C CA . GLY B 1 99 ? 94.251 -11.894 42.028 1.00 12.12 145 GLY B CA 1
ATOM 3719 C C . GLY B 1 99 ? 92.847 -11.359 42.215 1.00 13.29 145 GLY B C 1
ATOM 3720 O O . GLY B 1 99 ? 92.665 -10.246 42.698 1.00 14.30 145 GLY B O 1
ATOM 3724 N N . ILE B 1 100 ? 91.863 -12.173 41.851 1.00 14.19 146 ILE B N 1
ATOM 3725 C CA . ILE B 1 100 ? 90.469 -11.767 41.934 1.00 13.96 146 ILE B CA 1
ATOM 3726 C C . ILE B 1 100 ? 89.637 -12.886 42.534 1.00 14.22 146 ILE B C 1
ATOM 3727 O O . ILE B 1 100 ? 89.744 -14.043 42.154 1.00 14.81 146 ILE B O 1
ATOM 3743 N N . HIS B 1 101 ? 88.781 -12.519 43.474 1.00 14.66 147 HIS B N 1
ATOM 3744 C CA . HIS B 1 101 ? 87.861 -13.464 44.059 1.00 14.05 147 HIS B CA 1
ATOM 3745 C C . HIS B 1 101 ? 86.537 -12.732 44.237 1.00 14.01 147 HIS B C 1
ATOM 3746 O O . HIS B 1 101 ? 86.504 -11.515 44.216 1.00 16.87 147 HIS B O 1
ATOM 3760 N N A MET B 1 102 ? 85.459 -13.461 44.439 0.72 14.67 148 MET B N 1
ATOM 3761 N N B MET B 1 102 ? 85.450 -13.487 44.382 0.28 14.76 148 MET B N 1
ATOM 3762 C CA A MET B 1 102 ? 84.199 -12.822 44.703 0.72 15.03 148 MET B CA 1
ATOM 3763 C CA B MET B 1 102 ? 84.115 -12.921 44.563 0.28 15.33 148 MET B CA 1
ATOM 3764 C C A MET B 1 102 ? 83.432 -13.649 45.709 0.72 16.16 148 MET B C 1
ATOM 3765 C C B MET B 1 102 ? 83.351 -13.689 45.640 0.28 16.21 148 MET B C 1
ATOM 3766 O O A MET B 1 102 ? 83.622 -14.859 45.821 0.72 16.81 148 MET B O 1
ATOM 3767 O O B MET B 1 102 ? 83.480 -14.911 45.749 0.28 16.88 148 MET B O 1
ATOM 3794 N N . GLY B 1 103 ? 82.551 -12.971 46.425 1.00 17.19 149 GLY B N 1
ATOM 3795 C CA . GLY B 1 103 ? 81.719 -13.585 47.441 1.00 17.40 149 GLY B CA 1
ATOM 3796 C C . GLY B 1 103 ? 81.255 -12.510 48.396 1.00 16.02 149 GLY B C 1
ATOM 3797 O O . GLY B 1 103 ? 81.566 -11.334 48.198 1.00 20.26 149 GLY B O 1
ATOM 3802 N N . ARG B 1 104 ? 80.515 -12.899 49.429 1.00 17.00 150 ARG B N 1
ATOM 3803 C CA . ARG B 1 104 ? 80.025 -11.943 50.414 1.00 17.71 150 ARG B CA 1
ATOM 3804 C C . ARG B 1 104 ? 81.133 -11.514 51.356 1.00 17.93 150 ARG B C 1
ATOM 3805 O O . ARG B 1 104 ? 81.958 -12.326 51.765 1.00 18.43 150 ARG B O 1
ATOM 3826 N N A SER B 1 105 ? 81.154 -10.223 51.674 0.70 17.66 151 SER B N 1
ATOM 3827 N N B SER B 1 105 ? 81.158 -10.232 51.694 0.30 17.66 151 SER B N 1
ATOM 3828 C CA A SER B 1 105 ? 82.106 -9.666 52.622 0.70 17.17 151 SER B CA 1
ATOM 3829 C CA B SER B 1 105 ? 82.053 -9.748 52.729 0.30 17.06 151 SER B CA 1
ATOM 3830 C C A SER B 1 105 ? 81.368 -8.579 53.394 0.70 18.92 151 SER B C 1
ATOM 3831 C C B SER B 1 105 ? 81.446 -8.509 53.353 0.30 19.08 151 SER B C 1
ATOM 3832 O O A SER B 1 105 ? 80.341 -8.077 52.931 0.70 19.70 151 SER B O 1
ATOM 3833 O O B SER B 1 105 ? 80.629 -7.819 52.739 0.30 22.57 151 SER B O 1
ATOM 3848 N N . VAL B 1 106 ? 81.849 -8.237 54.583 1.00 16.91 152 VAL B N 1
ATOM 3849 C CA . VAL B 1 106 ? 81.194 -7.232 55.402 1.00 18.58 152 VAL B CA 1
ATOM 3850 C C . VAL B 1 106 ? 81.781 -5.867 55.145 1.00 18.69 152 VAL B C 1
ATOM 3851 O O . VAL B 1 106 ? 82.988 -5.668 55.227 1.00 17.96 152 VAL B O 1
ATOM 3865 N N . ARG B 1 107 ? 80.910 -4.928 54.812 1.00 19.95 153 ARG B N 1
ATOM 3866 C CA . ARG B 1 107 ? 81.280 -3.531 54.710 1.00 21.37 153 ARG B CA 1
ATOM 3867 C C . ARG B 1 107 ? 81.395 -2.906 56.102 1.00 24.45 153 ARG B C 1
ATOM 3868 O O . ARG B 1 107 ? 80.455 -2.947 56.902 1.00 29.66 153 ARG B O 1
ATOM 3889 N N . ARG B 1 108 ? 82.544 -2.303 56.389 1.00 22.67 154 ARG B N 1
ATOM 3890 C CA . ARG B 1 108 ? 82.759 -1.621 57.663 1.00 24.74 154 ARG B CA 1
ATOM 3891 C C . ARG B 1 108 ? 83.420 -0.314 57.275 1.00 25.75 154 ARG B C 1
ATOM 3892 O O . ARG B 1 108 ? 84.545 -0.315 56.782 1.00 24.61 154 ARG B O 1
ATOM 3913 N N . GLY B 1 109 ? 82.727 0.798 57.474 1.00 18.26 155 GLY B N 1
ATOM 3914 C CA . GLY B 1 109 ? 83.180 2.041 56.918 1.00 20.48 155 GLY B CA 1
ATOM 3915 C C . GLY B 1 109 ? 83.333 1.888 55.427 1.00 23.52 155 GLY B C 1
ATOM 3916 O O . GLY B 1 109 ? 82.437 1.378 54.747 1.00 25.20 155 GLY B O 1
ATOM 3920 N N . ASP B 1 110 ? 84.482 2.334 54.933 1.00 19.29 156 ASP B N 1
ATOM 3921 C CA . ASP B 1 110 ? 84.862 2.179 53.537 1.00 19.43 156 ASP B CA 1
ATOM 3922 C C . ASP B 1 110 ? 85.813 1.014 53.316 1.00 19.40 156 ASP B C 1
ATOM 3923 O O . ASP B 1 110 ? 86.534 0.988 52.323 1.00 24.63 156 ASP B O 1
ATOM 3932 N N . ASP B 1 111 ? 85.788 0.049 54.227 1.00 15.70 157 ASP B N 1
ATOM 3933 C CA . ASP B 1 111 ? 86.661 -1.126 54.161 1.00 16.53 157 ASP B CA 1
ATOM 3934 C C . ASP B 1 111 ? 85.804 -2.401 54.029 1.00 15.79 157 ASP B C 1
ATOM 3935 O O . ASP B 1 111 ? 84.578 -2.348 54.167 1.00 16.86 157 ASP B O 1
ATOM 3944 N N . LEU B 1 112 ? 86.456 -3.512 53.703 1.00 14.70 158 LEU B N 1
ATOM 3945 C CA . LEU B 1 112 ? 85.811 -4.806 53.556 1.00 13.77 158 LEU B CA 1
ATOM 3946 C C . LEU B 1 112 ? 86.484 -5.835 54.443 1.00 14.77 158 LEU B C 1
ATOM 3947 O O . LEU B 1 112 ? 87.708 -5.880 54.533 1.00 16.19 158 LEU B O 1
ATOM 3963 N N . PHE B 1 113 ? 85.662 -6.663 55.089 1.00 14.21 159 PHE B N 1
ATOM 3964 C CA . PHE B 1 113 ? 86.151 -7.649 56.052 1.00 14.33 159 PHE B CA 1
ATOM 3965 C C . PHE B 1 113 ? 85.505 -8.990 55.899 1.00 13.96 159 PHE B C 1
ATOM 3966 O O . PHE B 1 113 ? 84.308 -9.088 55.631 1.00 16.88 159 PHE B O 1
ATOM 3983 N N . GLY B 1 114 ? 86.303 -10.030 56.110 1.00 15.69 160 GLY B N 1
ATOM 3984 C CA . GLY B 1 114 ? 85.777 -11.370 56.138 1.00 16.76 160 GLY B CA 1
ATOM 3985 C C . GLY B 1 114 ? 86.655 -12.319 55.376 1.00 14.26 160 GLY B C 1
ATOM 3986 O O . GLY B 1 114 ? 87.648 -11.914 54.752 1.00 15.19 160 GLY B O 1
ATOM 3990 N N . ARG B 1 115 ? 86.291 -13.585 55.433 1.00 14.32 161 ARG B N 1
ATOM 3991 C CA . ARG B 1 115 ? 87.136 -14.601 54.844 1.00 13.29 161 ARG B CA 1
ATOM 3992 C C . ARG B 1 115 ? 87.328 -14.461 53.338 1.00 13.59 161 ARG B C 1
ATOM 3993 O O . ARG B 1 115 ? 88.361 -14.890 52.786 1.00 13.52 161 ARG B O 1
ATOM 4014 N N . ASN B 1 116 ? 86.356 -13.865 52.658 1.00 15.34 162 ASN B N 1
ATOM 4015 C CA . ASN B 1 116 ? 86.497 -13.710 51.220 1.00 13.54 162 ASN B CA 1
ATOM 4016 C C . ASN B 1 116 ? 87.469 -12.611 50.832 1.00 13.44 162 ASN B C 1
ATOM 4017 O O . ASN B 1 116 ? 87.984 -12.624 49.726 1.00 13.48 162 ASN B O 1
ATOM 4028 N N . VAL B 1 117 ? 87.694 -11.658 51.737 1.00 12.77 163 VAL B N 1
ATOM 4029 C CA . VAL B 1 117 ? 88.740 -10.652 51.549 1.00 9.98 163 VAL B CA 1
ATOM 4030 C C . VAL B 1 117 ? 90.090 -11.359 51.663 1.00 13.48 163 VAL B C 1
ATOM 4031 O O . VAL B 1 117 ? 90.963 -11.193 50.813 1.00 15.35 163 VAL B O 1
ATOM 4044 N N . ALA B 1 118 ? 90.254 -12.146 52.721 1.00 13.32 164 ALA B N 1
ATOM 4045 C CA . ALA B 1 118 ? 91.476 -12.931 52.898 1.00 12.65 164 ALA B CA 1
ATOM 4046 C C . ALA B 1 118 ? 91.693 -13.855 51.713 1.00 12.20 164 ALA B C 1
ATOM 4047 O O . ALA B 1 118 ? 92.822 -14.009 51.271 1.00 13.76 164 ALA B O 1
ATOM 4054 N N . MET B 1 119 ? 90.638 -14.517 51.242 1.00 10.15 165 MET B N 1
ATOM 4055 C CA A MET B 1 119 ? 90.767 -15.372 50.076 0.71 11.05 165 MET B CA 1
ATOM 4056 C CA B MET B 1 119 ? 90.781 -15.387 50.083 0.29 11.15 165 MET B CA 1
ATOM 4057 C C . MET B 1 119 ? 91.281 -14.596 48.861 1.00 11.82 165 MET B C 1
ATOM 4058 O O . MET B 1 119 ? 92.177 -15.041 48.145 1.00 14.50 165 MET B O 1
ATOM 4085 N N . ALA B 1 120 ? 90.740 -13.407 48.622 1.00 11.13 166 ALA B N 1
ATOM 4086 C CA . ALA B 1 120 ? 91.204 -12.612 47.478 1.00 10.05 166 ALA B CA 1
ATOM 4087 C C . ALA B 1 120 ? 92.711 -12.296 47.580 1.00 12.14 166 ALA B C 1
ATOM 4088 O O . ALA B 1 120 ? 93.454 -12.373 46.598 1.00 13.39 166 ALA B O 1
ATOM 4095 N N . ALA B 1 121 ? 93.138 -11.934 48.781 1.00 12.29 167 ALA B N 1
ATOM 4096 C CA . ALA B 1 121 ? 94.532 -11.658 49.015 1.00 12.15 167 ALA B CA 1
ATOM 4097 C C . ALA B 1 121 ? 95.381 -12.899 48.739 1.00 13.45 167 ALA B C 1
ATOM 4098 O O . ALA B 1 121 ? 96.470 -12.803 48.165 1.00 15.35 167 ALA B O 1
ATOM 4105 N N . ARG B 1 122 ? 94.900 -14.062 49.171 1.00 12.84 168 ARG B N 1
ATOM 4106 C CA . ARG B 1 122 ? 95.658 -15.294 48.953 1.00 11.76 168 ARG B CA 1
ATOM 4107 C C . ARG B 1 122 ? 95.734 -15.660 47.472 1.00 12.62 168 ARG B C 1
ATOM 4108 O O . ARG B 1 122 ? 96.742 -16.223 47.021 1.00 14.09 168 ARG B O 1
ATOM 4129 N N . VAL B 1 123 ? 94.666 -15.393 46.728 1.00 13.38 169 VAL B N 1
ATOM 4130 C CA . VAL B 1 123 ? 94.681 -15.655 45.303 1.00 12.83 169 VAL B CA 1
ATOM 4131 C C . VAL B 1 123 ? 95.727 -14.770 44.614 1.00 14.50 169 VAL B C 1
ATOM 4132 O O . VAL B 1 123 ? 96.479 -15.254 43.771 1.00 15.66 169 VAL B O 1
ATOM 4145 N N . ALA B 1 124 ? 95.788 -13.486 44.966 1.00 12.84 170 ALA B N 1
ATOM 4146 C CA . ALA B 1 124 ? 96.769 -12.602 44.351 1.00 13.90 170 ALA B CA 1
ATOM 4147 C C . ALA B 1 124 ? 98.195 -13.049 44.683 1.00 15.81 170 ALA B C 1
ATOM 4148 O O . ALA B 1 124 ? 99.114 -12.935 43.866 1.00 16.37 170 ALA B O 1
ATOM 4155 N N . ALA B 1 125 ? 98.367 -13.559 45.896 1.00 15.81 171 ALA B N 1
ATOM 4156 C CA . ALA B 1 125 ? 99.677 -14.036 46.340 1.00 15.95 171 ALA B CA 1
ATOM 4157 C C . ALA B 1 125 ? 100.158 -15.212 45.507 1.00 16.47 171 ALA B C 1
ATOM 4158 O O . ALA B 1 125 ? 101.355 -15.402 45.341 1.00 20.07 171 ALA B O 1
ATOM 4165 N N . GLN B 1 126 ? 99.217 -15.992 44.980 1.00 15.60 172 GLN B N 1
ATOM 4166 C CA . GLN B 1 126 ? 99.548 -17.130 44.128 1.00 15.96 172 GLN B CA 1
ATOM 4167 C C . GLN B 1 126 ? 99.857 -16.737 42.691 1.00 15.89 172 GLN B C 1
ATOM 4168 O O . GLN B 1 126 ? 100.449 -17.517 41.950 1.00 17.90 172 GLN B O 1
ATOM 4182 N N . ALA B 1 127 ? 99.454 -15.533 42.291 1.00 16.08 173 ALA B N 1
ATOM 4183 C CA . ALA B 1 127 ? 99.574 -15.120 40.906 1.00 14.96 173 ALA B CA 1
ATOM 4184 C C . ALA B 1 127 ? 101.030 -14.829 40.583 1.00 16.55 173 ALA B C 1
ATOM 4185 O O . ALA B 1 127 ? 101.760 -14.293 41.426 1.00 18.16 173 ALA B O 1
ATOM 4192 N N . ALA B 1 128 ? 101.444 -15.190 39.374 1.00 18.06 174 ALA B N 1
ATOM 4193 C CA . ALA B 1 128 ? 102.770 -14.830 38.903 1.00 18.91 174 ALA B CA 1
ATOM 4194 C C . ALA B 1 128 ? 102.795 -13.368 38.466 1.00 19.31 174 ALA B C 1
ATOM 4195 O O . ALA B 1 128 ? 101.750 -12.752 38.250 1.00 17.93 174 ALA B O 1
ATOM 4202 N N . GLY B 1 129 ? 103.990 -12.802 38.364 1.00 18.76 175 GLY B N 1
ATOM 4203 C CA . GLY B 1 129 ? 104.148 -11.469 37.830 1.00 19.62 175 GLY B CA 1
ATOM 4204 C C . GLY B 1 129 ? 103.589 -11.495 36.430 1.00 18.36 175 GLY B C 1
ATOM 4205 O O . GLY B 1 129 ? 103.900 -12.400 35.653 1.00 19.86 175 GLY B O 1
ATOM 4209 N N . GLY B 1 130 ? 102.708 -10.551 36.123 1.00 17.41 176 GLY B N 1
ATOM 4210 C CA . GLY B 1 130 ? 102.136 -10.460 34.794 1.00 17.98 176 GLY B CA 1
ATOM 4211 C C . GLY B 1 130 ? 100.887 -11.297 34.572 1.00 17.21 176 GLY B C 1
ATOM 4212 O O . GLY B 1 130 ? 100.295 -11.232 33.489 1.00 20.14 176 GLY B O 1
ATOM 4216 N N . GLU B 1 131 ? 100.496 -12.059 35.595 1.00 17.47 177 GLU B N 1
ATOM 4217 C CA . GLU B 1 131 ? 99.342 -12.954 35.538 1.00 18.07 177 GLU B CA 1
ATOM 4218 C C . GLU B 1 131 ? 98.136 -12.362 36.266 1.00 16.90 177 GLU B C 1
ATOM 4219 O O . GLU B 1 131 ? 98.282 -11.642 37.262 1.00 16.04 177 GLU B O 1
ATOM 4231 N N . ILE B 1 132 ? 96.951 -12.686 35.740 1.00 17.33 178 ILE B N 1
ATOM 4232 C CA . ILE B 1 132 ? 95.671 -12.448 36.404 1.00 15.55 178 ILE B CA 1
ATOM 4233 C C . ILE B 1 132 ? 95.093 -13.809 36.810 1.00 15.81 178 ILE B C 1
ATOM 4234 O O . ILE B 1 132 ? 94.753 -14.612 35.947 1.00 18.65 178 ILE B O 1
ATOM 4250 N N . LEU B 1 133 ? 95.006 -14.042 38.122 1.00 15.02 179 LEU B N 1
ATOM 4251 C CA . LEU B 1 133 ? 94.479 -15.294 38.660 1.00 15.70 179 LEU B CA 1
ATOM 4252 C C . LEU B 1 133 ? 93.141 -15.015 39.305 1.00 14.54 179 LEU B C 1
ATOM 4253 O O . LEU B 1 133 ? 92.980 -14.044 40.069 1.00 15.82 179 LEU B O 1
ATOM 4269 N N . VAL B 1 134 ? 92.190 -15.890 39.008 1.00 14.64 180 VAL B N 1
ATOM 4270 C CA . VAL B 1 134 ? 90.865 -15.781 39.584 1.00 14.45 180 VAL B CA 1
ATOM 4271 C C . VAL B 1 134 ? 90.465 -17.075 40.262 1.00 14.34 180 VAL B C 1
ATOM 4272 O O . VAL B 1 134 ? 90.887 -18.147 39.864 1.00 17.80 180 VAL B O 1
ATOM 4285 N N . SER B 1 135 ? 89.620 -16.961 41.282 1.00 14.83 181 SER B N 1
ATOM 4286 C CA . SER B 1 135 ? 89.088 -18.141 41.955 1.00 13.17 181 SER B CA 1
ATOM 4287 C C . SER B 1 135 ? 87.995 -18.834 41.119 1.00 14.03 181 SER B C 1
ATOM 4288 O O . SER B 1 135 ? 87.495 -18.277 40.138 1.00 16.27 181 SER B O 1
ATOM 4296 N N . GLN B 1 136 ? 87.630 -20.047 41.524 1.00 16.82 182 GLN B N 1
ATOM 4297 C CA . GLN B 1 136 ? 86.618 -20.824 40.809 1.00 18.68 182 GLN B CA 1
ATOM 4298 C C . GLN B 1 136 ? 85.303 -20.057 40.698 1.00 18.04 182 GLN B C 1
ATOM 4299 O O . GLN B 1 136 ? 84.705 -20.032 39.632 1.00 19.44 182 GLN B O 1
ATOM 4313 N N . PRO B 1 137 ? 84.843 -19.430 41.793 1.00 18.40 183 PRO B N 1
ATOM 4314 C CA . PRO B 1 137 ? 83.557 -18.742 41.630 1.00 18.73 183 PRO B CA 1
ATOM 4315 C C . PRO B 1 137 ? 83.586 -17.643 40.583 1.00 15.78 183 PRO B C 1
ATOM 4316 O O . PRO B 1 137 ? 82.588 -17.419 39.917 1.00 18.70 183 PRO B O 1
ATOM 4327 N N . VAL B 1 138 ? 84.719 -16.968 40.434 1.00 16.05 184 VAL B N 1
ATOM 4328 C CA . VAL B 1 138 ? 84.871 -15.950 39.416 1.00 15.44 184 VAL B CA 1
ATOM 4329 C C . VAL B 1 138 ? 84.861 -16.578 38.022 1.00 16.79 184 VAL B C 1
ATOM 4330 O O . VAL B 1 138 ? 84.149 -16.128 37.111 1.00 19.16 184 VAL B O 1
ATOM 4343 N N . ARG B 1 139 ? 85.625 -17.655 37.881 1.00 18.29 185 ARG B N 1
ATOM 4344 C CA . ARG B 1 139 ? 85.659 -18.409 36.638 1.00 18.42 185 ARG B CA 1
ATOM 4345 C C . ARG B 1 139 ? 84.261 -18.879 36.221 1.00 19.02 185 ARG B C 1
ATOM 4346 O O . ARG B 1 139 ? 83.870 -18.747 35.058 1.00 22.06 185 ARG B O 1
ATOM 4367 N N . ASP B 1 140 ? 83.522 -19.444 37.170 1.00 20.12 186 ASP B N 1
ATOM 4368 C CA . ASP B 1 140 ? 82.204 -20.013 36.887 1.00 21.80 186 ASP B CA 1
ATOM 4369 C C . ASP B 1 140 ? 81.188 -18.935 36.492 1.00 20.91 186 ASP B C 1
ATOM 4370 O O . ASP B 1 140 ? 80.224 -19.194 35.766 1.00 22.94 186 ASP B O 1
ATOM 4379 N N . ALA B 1 141 ? 81.393 -17.726 37.006 1.00 20.43 187 ALA B N 1
ATOM 4380 C CA . ALA B 1 141 ? 80.461 -16.623 36.785 1.00 20.65 187 ALA B CA 1
ATOM 4381 C C . ALA B 1 141 ? 80.641 -16.000 35.409 1.00 22.87 187 ALA B C 1
ATOM 4382 O O . ALA B 1 141 ? 79.762 -15.283 34.929 1.00 25.85 187 ALA B O 1
ATOM 4389 N N . LEU B 1 142 ? 81.775 -16.281 34.774 1.00 21.34 188 LEU B N 1
ATOM 4390 C CA . LEU B 1 142 ? 82.113 -15.706 33.476 1.00 23.56 188 LEU B CA 1
ATOM 4391 C C . LEU B 1 142 ? 82.055 -16.742 32.366 1.00 33.05 188 LEU B C 1
ATOM 4392 O O . LEU B 1 142 ? 81.863 -17.928 32.625 1.00 41.66 188 LEU B O 1
ATOM 4408 N N . SER B 1 143 ? 82.221 -16.282 31.130 1.00 28.57 189 SER B N 1
ATOM 4409 C CA . SER B 1 143 ? 82.219 -17.158 29.961 1.00 34.32 189 SER B CA 1
ATOM 4410 C C . SER B 1 143 ? 82.704 -16.397 28.727 1.00 36.22 189 SER B C 1
ATOM 4411 O O . SER B 1 143 ? 82.731 -15.164 28.712 1.00 37.62 189 SER B O 1
ATOM 4419 N N . ARG B 1 144 ? 83.070 -17.138 27.686 1.00 33.16 190 ARG B N 1
ATOM 4420 C C . ARG B 1 144 ? 82.093 -15.357 25.566 1.00 45.39 190 ARG B C 1
ATOM 4421 O O . ARG B 1 144 ? 82.939 -14.473 25.449 1.00 43.64 190 ARG B O 1
ATOM 4422 N N . SER B 1 145 ? 81.092 -15.299 26.442 1.00 44.64 191 SER B N 1
ATOM 4423 C CA . SER B 1 145 ? 80.010 -14.331 26.314 1.00 41.63 191 SER B CA 1
ATOM 4424 C C . SER B 1 145 ? 80.459 -12.959 26.808 1.00 39.22 191 SER B C 1
ATOM 4425 O O . SER B 1 145 ? 79.945 -11.925 26.370 1.00 39.28 191 SER B O 1
ATOM 4429 N N . ASP B 1 146 ? 81.415 -12.967 27.731 1.00 37.69 192 ASP B N 1
ATOM 4430 C CA . ASP B 1 146 ? 81.979 -11.745 28.287 1.00 35.29 192 ASP B CA 1
ATOM 4431 C C . ASP B 1 146 ? 83.314 -11.415 27.623 1.00 36.88 192 ASP B C 1
ATOM 4432 O O . ASP B 1 146 ? 84.012 -10.495 28.050 1.00 37.32 192 ASP B O 1
ATOM 4441 N N . GLY B 1 147 ? 83.660 -12.168 26.579 1.00 37.79 193 GLY B N 1
ATOM 4442 C CA . GLY B 1 147 ? 84.907 -11.977 25.854 1.00 37.93 193 GLY B CA 1
ATOM 4443 C C . GLY B 1 147 ? 86.149 -12.347 26.652 1.00 35.68 193 GLY B C 1
ATOM 4444 O O . GLY B 1 147 ? 87.210 -11.757 26.448 1.00 36.07 193 GLY B O 1
ATOM 4448 N N . ILE B 1 148 ? 86.023 -13.333 27.538 1.00 32.41 194 ILE B N 1
ATOM 4449 C CA . ILE B 1 148 ? 87.088 -13.685 28.473 1.00 29.78 194 ILE B CA 1
ATOM 4450 C C . ILE B 1 148 ? 87.369 -15.188 28.449 1.00 28.98 194 ILE B C 1
ATOM 4451 O O . ILE B 1 148 ? 86.449 -15.997 28.504 1.00 28.47 194 ILE B O 1
ATOM 4467 N N . ARG B 1 149 ? 88.649 -15.542 28.371 1.00 27.68 195 ARG B N 1
ATOM 4468 C CA . ARG B 1 149 ? 89.072 -16.932 28.276 1.00 27.35 195 ARG B CA 1
ATOM 4469 C C . ARG B 1 149 ? 90.026 -17.275 29.409 1.00 25.41 195 ARG B C 1
ATOM 4470 O O . ARG B 1 149 ? 90.799 -16.434 29.868 1.00 25.12 195 ARG B O 1
ATOM 4474 N N . PHE B 1 150 ? 89.969 -18.529 29.838 1.00 25.04 196 PHE B N 1
ATOM 4475 C CA . PHE B 1 150 ? 90.799 -19.005 30.935 1.00 23.39 196 PHE B CA 1
ATOM 4476 C C . PHE B 1 150 ? 91.600 -20.253 30.576 1.00 24.15 196 PHE B C 1
ATOM 4477 O O . PHE B 1 150 ? 91.313 -20.940 29.589 1.00 25.72 196 PHE B O 1
ATOM 4494 N N . ASP B 1 151 ? 92.608 -20.543 31.400 1.00 23.83 197 ASP B N 1
ATOM 4495 C CA . ASP B 1 151 ? 93.304 -21.827 31.336 1.00 25.18 197 ASP B CA 1
ATOM 4496 C C . ASP B 1 151 ? 92.480 -22.878 32.070 1.00 26.70 197 ASP B C 1
ATOM 4497 O O . ASP B 1 151 ? 91.324 -22.629 32.410 1.00 24.33 197 ASP B O 1
ATOM 4506 N N . ASP B 1 152 ? 93.065 -24.045 32.320 1.00 25.43 198 ASP B N 1
ATOM 4507 C CA . ASP B 1 152 ? 92.314 -25.141 32.932 1.00 26.87 198 ASP B CA 1
ATOM 4508 C C . ASP B 1 152 ? 92.437 -25.126 34.449 1.00 24.16 198 ASP B C 1
ATOM 4509 O O . ASP B 1 152 ? 91.845 -25.951 35.140 1.00 26.75 198 ASP B O 1
ATOM 4518 N N . GLY B 1 153 ? 93.219 -24.188 34.965 1.00 22.08 199 GLY B N 1
ATOM 4519 C CA . GLY B 1 153 ? 93.338 -24.037 36.391 1.00 22.10 199 GLY B CA 1
ATOM 4520 C C . GLY B 1 153 ? 94.410 -24.911 37.005 1.00 22.76 199 GLY B C 1
ATOM 4521 O O . GLY B 1 153 ? 94.892 -25.867 36.407 1.00 25.92 199 GLY B O 1
ATOM 4525 N N . ARG B 1 154 ? 94.784 -24.534 38.219 1.00 19.64 200 ARG B N 1
ATOM 4526 C CA . ARG B 1 154 ? 95.733 -25.290 39.024 1.00 18.21 200 ARG B CA 1
ATOM 4527 C C . ARG B 1 154 ? 95.225 -25.341 40.444 1.00 16.99 200 ARG B C 1
ATOM 4528 O O . ARG B 1 154 ? 94.708 -24.345 40.953 1.00 18.11 200 ARG B O 1
ATOM 4549 N N . GLU B 1 155 ? 95.380 -26.486 41.089 1.00 18.85 201 GLU B N 1
ATOM 4550 C CA . GLU B 1 155 ? 94.900 -26.666 42.452 1.00 20.81 201 GLU B CA 1
ATOM 4551 C C . GLU B 1 155 ? 96.014 -26.343 43.424 1.00 20.80 201 GLU B C 1
ATOM 4552 O O . GLU B 1 155 ? 97.118 -26.865 43.285 1.00 23.70 201 GLU B O 1
ATOM 4564 N N . VAL B 1 156 ? 95.733 -25.483 44.396 1.00 17.66 202 VAL B N 1
ATOM 4565 C CA . VAL B 1 156 ? 96.743 -25.091 45.372 1.00 17.10 202 VAL B CA 1
ATOM 4566 C C . VAL B 1 156 ? 96.171 -25.016 46.784 1.00 18.87 202 VAL B C 1
ATOM 4567 O O . VAL B 1 156 ? 94.965 -24.876 46.967 1.00 18.82 202 VAL B O 1
ATOM 4580 N N . GLU B 1 157 ? 97.051 -25.135 47.777 1.00 18.90 203 GLU B N 1
ATOM 4581 C CA . GLU B 1 157 ? 96.706 -24.854 49.161 1.00 19.31 203 GLU B CA 1
ATOM 4582 C C . GLU B 1 157 ? 96.896 -23.371 49.404 1.00 17.15 203 GLU B C 1
ATOM 4583 O O . GLU B 1 157 ? 97.776 -22.750 48.810 1.00 20.61 203 GLU B O 1
ATOM 4594 N N . LEU B 1 158 ? 96.052 -22.812 50.268 1.00 17.52 204 LEU B N 1
ATOM 4595 C CA . LEU B 1 158 ? 96.116 -21.399 50.621 1.00 17.95 204 LEU B CA 1
ATOM 4596 C C . LEU B 1 158 ? 96.180 -21.268 52.129 1.00 19.55 204 LEU B C 1
ATOM 4597 O O . LEU B 1 158 ? 95.390 -21.884 52.854 1.00 20.39 204 LEU B O 1
ATOM 4613 N N . LYS B 1 159 ? 97.110 -20.435 52.593 1.00 20.66 205 LYS B N 1
ATOM 4614 C CA . LYS B 1 159 ? 97.384 -20.314 54.011 1.00 24.38 205 LYS B CA 1
ATOM 4615 C C . LYS B 1 159 ? 96.149 -19.796 54.728 1.00 20.91 205 LYS B C 1
ATOM 4616 O O . LYS B 1 159 ? 95.573 -18.773 54.352 1.00 20.38 205 LYS B O 1
ATOM 4622 N N . GLY B 1 160 ? 95.736 -20.535 55.746 1.00 20.09 206 GLY B N 1
ATOM 4623 C CA . GLY B 1 160 ? 94.617 -20.142 56.573 1.00 18.88 206 GLY B CA 1
ATOM 4624 C C . GLY B 1 160 ? 93.320 -20.830 56.211 1.00 17.49 206 GLY B C 1
ATOM 4625 O O . GLY B 1 160 ? 92.339 -20.731 56.938 1.00 18.81 206 GLY B O 1
ATOM 4629 N N . PHE B 1 161 ? 93.324 -21.509 55.064 1.00 16.28 207 PHE B N 1
ATOM 4630 C CA . PHE B 1 161 ? 92.138 -22.202 54.560 1.00 16.84 207 PHE B CA 1
ATOM 4631 C C . PHE B 1 161 ? 92.362 -23.693 54.545 1.00 18.59 207 PHE B C 1
ATOM 4632 O O . PHE B 1 161 ? 93.468 -24.158 54.296 1.00 20.43 207 PHE B O 1
ATOM 4649 N N . SER B 1 162 ? 91.317 -24.444 54.833 1.00 20.52 208 SER B N 1
ATOM 4650 C CA . SER B 1 162 ? 91.452 -25.880 54.949 1.00 22.42 208 SER B CA 1
ATOM 4651 C C . SER B 1 162 ? 91.399 -26.584 53.602 1.00 20.96 208 SER B C 1
ATOM 4652 O O . SER B 1 162 ? 91.911 -27.694 53.472 1.00 24.65 208 SER B O 1
ATOM 4660 N N . GLY B 1 163 ? 90.777 -25.981 52.601 1.00 19.55 209 GLY B N 1
ATOM 4661 C CA . GLY B 1 163 ? 90.608 -26.692 51.350 1.00 24.83 209 GLY B CA 1
ATOM 4662 C C . GLY B 1 163 ? 91.821 -26.682 50.438 1.00 25.99 209 GLY B C 1
ATOM 4663 O O . GLY B 1 163 ? 92.935 -26.319 50.814 1.00 24.04 209 GLY B O 1
ATOM 4667 N N . THR B 1 164 ? 91.595 -27.190 49.240 1.00 24.36 210 THR B N 1
ATOM 4668 C CA A THR B 1 164 ? 92.488 -26.920 48.126 0.72 21.72 210 THR B CA 1
ATOM 4669 C CA C THR B 1 164 ? 92.476 -26.979 48.109 0.28 22.20 210 THR B CA 1
ATOM 4670 C C . THR B 1 164 ? 91.605 -26.184 47.156 1.00 19.77 210 THR B C 1
ATOM 4671 O O . THR B 1 164 ? 90.391 -26.424 47.100 1.00 21.10 210 THR B O 1
ATOM 4692 N N . TYR B 1 165 ? 92.200 -25.254 46.423 1.00 16.84 211 TYR B N 1
ATOM 4693 C CA . TYR B 1 165 ? 91.439 -24.342 45.582 1.00 16.14 211 TYR B CA 1
ATOM 4694 C C . TYR B 1 165 ? 91.993 -24.270 44.174 1.00 18.43 211 TYR B C 1
ATOM 4695 O O . TYR B 1 165 ? 93.191 -24.140 43.984 1.00 18.70 211 TYR B O 1
ATOM 4713 N N . ARG B 1 166 ? 91.104 -24.356 43.192 1.00 15.76 212 ARG B N 1
ATOM 4714 C CA . ARG B 1 166 ? 91.494 -24.326 41.792 1.00 16.12 212 ARG B CA 1
ATOM 4715 C C . ARG B 1 166 ? 91.452 -22.882 41.327 1.00 15.7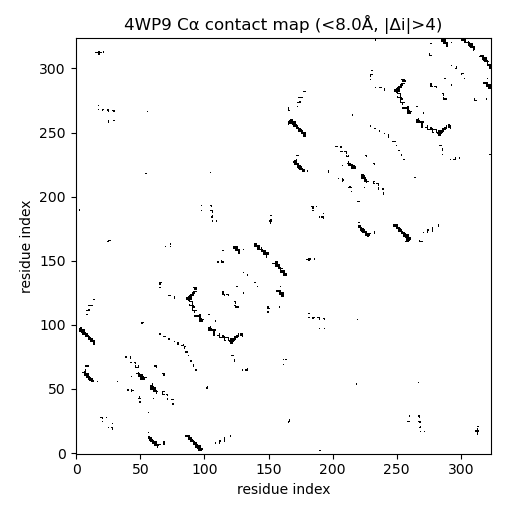3 212 ARG B C 1
ATOM 4716 O O . ARG B 1 166 ? 90.410 -22.228 41.444 1.00 16.07 212 ARG B O 1
ATOM 4737 N N . LEU B 1 167 ? 92.575 -22.380 40.816 1.00 15.65 213 LEU B N 1
ATOM 4738 C CA . LEU B 1 167 ? 92.735 -20.966 40.481 1.00 15.72 213 LEU B CA 1
ATOM 4739 C C . LEU B 1 167 ? 93.057 -20.889 39.006 1.00 15.47 213 LEU B C 1
ATOM 4740 O O . LEU B 1 167 ? 93.849 -21.695 38.490 1.00 17.13 213 LEU B O 1
ATOM 4756 N N . PHE B 1 168 ? 92.390 -19.963 38.319 1.00 15.89 214 PHE B N 1
ATOM 4757 C CA . PHE B 1 168 ? 92.391 -19.917 36.870 1.00 17.02 214 PHE B CA 1
ATOM 4758 C C . PHE B 1 168 ? 93.050 -18.652 36.394 1.00 17.53 214 PHE B C 1
ATOM 4759 O O . PHE B 1 168 ? 92.714 -17.574 36.875 1.00 17.96 214 PHE B O 1
ATOM 4776 N N . ALA B 1 169 ? 93.999 -18.783 35.473 1.00 17.04 215 ALA B N 1
ATOM 4777 C CA . ALA B 1 169 ? 94.621 -17.635 34.840 1.00 18.52 215 ALA B CA 1
ATOM 4778 C C . ALA B 1 169 ? 93.826 -17.178 33.630 1.00 19.51 215 ALA B C 1
ATOM 4779 O O . ALA B 1 169 ? 93.360 -17.985 32.835 1.00 19.83 215 ALA B O 1
ATOM 4786 N N . VAL B 1 170 ? 93.716 -15.859 33.493 1.00 18.33 216 VAL B N 1
ATOM 4787 C CA . VAL B 1 170 ? 93.104 -15.222 32.345 1.00 20.32 216 VAL B CA 1
ATOM 4788 C C . VAL B 1 170 ? 94.070 -15.264 31.167 1.00 22.78 216 VAL B C 1
ATOM 4789 O O . VAL B 1 170 ? 95.221 -14.851 31.293 1.00 25.20 216 VAL B O 1
ATOM 4802 N N . LEU B 1 171 ? 93.604 -15.767 30.026 1.00 22.89 217 LEU B N 1
ATOM 4803 C CA . LEU B 1 171 ? 94.455 -15.872 28.836 1.00 28.73 217 LEU B CA 1
ATOM 4804 C C . LEU B 1 171 ? 94.158 -14.750 27.847 1.00 37.80 217 LEU B C 1
ATOM 4805 O O . LEU B 1 171 ? 93.115 -14.744 27.194 1.00 48.47 217 LEU B O 1
#

B-factor: mean 26.28, std 9.01, range [9.98, 71.51]

Solvent-accessible surface area: 14565 Å² total

Foldseek 3Di:
DDAFDKKKKKKKAWPPLVVVCVVPDDVVSVVVVVVVVVLLCVLCVVLVKAFLDDPSGMTIIIDRALVSVVSSVLVSLVVCVVVDDIFMFMFMEIDGWHDDPSDTDDVRSVVRVQRSVPGDGSWYKYWPVSVVRCVPPPAKDWDPFDWDDTPPDDDITTIITIDHD/DDADKKKKKKKAWPPVVVVCVVVDDVVLVVVLVVVVVLLVVLCVVLPKDWLDDPSRMTIIIDHALLSRVSSLVVSLVVCVCPIFMFMFMEIDGFHDDPSDTDDVRSVVR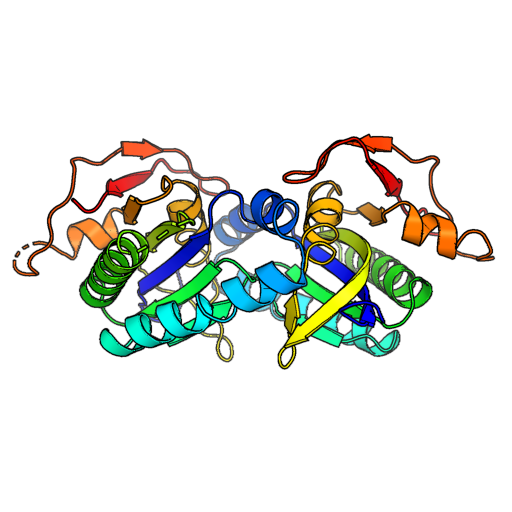VQRSVPGDGSWYKYWPVSVVRDDVSPWDWDPFDWADTPPDDDITTIITTD